Protein AF-0000000084972578 (afdb_homodimer)

InterPro domains:
  IPR019642 Protein of unknown function DUF2507 [PF10702] (11-130)
  IPR024096 NO signalling/Golgi transport ligand-binding domain superfamily [SSF111126] (8-119)

Secondary structure (DSSP, 8-state):
-------EEEHHHHHIIIIIIHHHHHGGGHHHHHHHHHHHHHHHS--S-GGGHHHHHHHTTS-EEEEEEE-SSEEEEEEE--SSS---TTT---HHHHHHHHHHHHHHH-EEEEEEEEEETTTTEEEEEEEEEEEEE-/-------EEEHHHHHIIIIIIHHHHHGGGHHHHHHHHHHHHHHHS--S-GGGHHHHHHHTTS-EEEEEEE-SSEEEEEEE--SSS---TTT---HHHHHHHHHHHHHHH-EEEEEEEEEETTTTEEEEEEEEEEEEE-

Organism: NCBI:txid1224748

Foldseek 3Di:
DPPPPPDDDDVVVVCCVQVPVQCVVCPPNSLVVLLVLLLVVCVVVADPDPVCVQVVCVSVLVAGKDWDDDDPFKTKIKGDADPVRHDPLVRGHCSSVQSNSQNNVCVVVQFRKGKDWDADVVVRMIMIMIGTDPVGGD/DPPPPLDDDDVVVVCCVQVPVQCVVCPPNSLVVLLVLLLVVCVVVADPDPVCVQVVCVSVLVAGKDWDDDDPFKTKIKGDADPVRHDPLVRGHCSSVQSNSQNNVCVVVQFRKGKDWDADVVVRMIMIMIGTDPVGGD

pLDDT: mean 91.5, std 12.07, range [27.25, 98.75]

Nearest PDB structures (foldseek):
  3njc-assembly1_B  TM=9.439E-01  e=1.080E-14  Bacillus subtilis subsp. subtilis str. 168
  2oso-assembly1_A  TM=6.665E-01  e=1.443E-05  Methanocaldococcus jannaschii DSM 2661
  7zzq-assembly1_D  TM=5.965E-01  e=3.996E-04  Novacetimonas hansenii ATCC 23769
  2bjn-assembly1_A  TM=6.436E-01  e=9.167E-04  Homo sapiens
  4k4c-assembly1_D  TM=3.395E-01  e=1.838E-01  Escherichia coli K-12

Structure (mmCIF, N/CA/C/O backbone):
data_AF-0000000084972578-model_v1
#
loop_
_entity.id
_entity.type
_entity.pdbx_description
1 polymer 'DUF2507 domain-containing protein'
#
loop_
_atom_site.group_PDB
_atom_site.id
_atom_site.type_symbol
_atom_site.label_atom_id
_atom_site.label_alt_id
_atom_site.label_comp_id
_atom_site.label_asym_id
_atom_site.label_entity_id
_atom_site.label_seq_id
_atom_site.pdbx_PDB_ins_code
_atom_site.Cartn_x
_atom_site.Cartn_y
_atom_site.Cartn_z
_atom_site.occupancy
_atom_site.B_iso_or_equiv
_atom_site.auth_seq_id
_atom_site.auth_comp_id
_atom_site.auth_asym_id
_atom_site.auth_atom_id
_atom_site.pdbx_PDB_model_num
ATOM 1 N N . MET A 1 1 ? 8.125 20.703 -24.719 1 27.25 1 MET A N 1
ATOM 2 C CA . MET A 1 1 ? 8.047 20.656 -23.266 1 27.25 1 MET A CA 1
ATOM 3 C C . MET A 1 1 ? 7.289 19.406 -22.797 1 27.25 1 MET A C 1
ATOM 5 O O . MET A 1 1 ? 6.066 19.344 -22.922 1 27.25 1 MET A O 1
ATOM 9 N N . GLU A 1 2 ? 7.48 18.188 -23.109 1 37.09 2 GLU A N 1
ATOM 10 C CA . GLU A 1 2 ? 6.879 16.859 -23.078 1 37.09 2 GLU A CA 1
ATOM 11 C C . GLU A 1 2 ? 6.426 16.5 -21.672 1 37.09 2 GLU A C 1
ATOM 13 O O . GLU A 1 2 ? 7.215 16.547 -20.734 1 37.09 2 GLU A O 1
ATOM 18 N N . GLY A 1 3 ? 5.32 16.938 -21.203 1 37.16 3 GLY A N 1
ATOM 19 C CA . GLY A 1 3 ? 4.719 17.031 -19.875 1 37.16 3 GLY A CA 1
ATOM 20 C C . GLY A 1 3 ? 5.016 15.844 -18.984 1 37.16 3 GLY A C 1
ATOM 21 O O . GLY A 1 3 ? 5.039 14.703 -19.453 1 37.16 3 GLY A O 1
ATOM 22 N N . TYR A 1 4 ? 5.863 15.945 -18 1 47.69 4 TYR A N 1
ATOM 23 C CA . TYR A 1 4 ? 6.203 14.914 -17.031 1 47.69 4 TYR A CA 1
ATOM 24 C C . TYR A 1 4 ? 5 14.039 -16.719 1 47.69 4 TYR A C 1
ATOM 26 O O . TYR A 1 4 ? 4.047 14.477 -16.078 1 47.69 4 TYR A O 1
ATOM 34 N N . LYS A 1 5 ? 4.547 13.312 -17.656 1 58.38 5 LYS A N 1
ATOM 35 C CA . LYS A 1 5 ? 3.412 12.414 -17.453 1 58.38 5 LYS A CA 1
ATOM 36 C C . LYS A 1 5 ? 3.607 11.547 -16.219 1 58.38 5 LYS A C 1
ATOM 38 O O . LYS A 1 5 ? 4.582 10.797 -16.141 1 58.38 5 LYS A O 1
ATOM 43 N N . MET A 1 6 ? 3.01 12.016 -15.07 1 71.06 6 MET A N 1
ATOM 44 C CA . MET A 1 6 ? 3.062 11.258 -13.828 1 71.06 6 MET A CA 1
ATOM 45 C C . MET A 1 6 ? 2.629 9.812 -14.055 1 71.06 6 MET A C 1
ATOM 47 O O . MET A 1 6 ? 1.627 9.555 -14.727 1 71.06 6 MET A O 1
ATOM 51 N N . LYS A 1 7 ? 3.549 8.867 -13.852 1 84.12 7 LYS A N 1
ATOM 52 C CA . LYS A 1 7 ? 3.201 7.453 -13.953 1 84.12 7 LYS A CA 1
ATOM 53 C C . LYS A 1 7 ? 2.035 7.105 -13.031 1 84.12 7 LYS A C 1
ATOM 55 O O . LYS A 1 7 ? 1.936 7.637 -11.922 1 84.12 7 LYS A O 1
ATOM 60 N N . THR A 1 8 ? 1.129 6.375 -13.547 1 87.69 8 THR A N 1
ATOM 61 C CA . THR A 1 8 ? -0.055 6.012 -12.781 1 87.69 8 THR A CA 1
ATOM 62 C C . THR A 1 8 ? -0.222 4.496 -12.727 1 87.69 8 THR A C 1
ATOM 64 O O . THR A 1 8 ? 0.374 3.773 -13.531 1 87.69 8 THR A O 1
ATOM 67 N N . ILE A 1 9 ? -0.921 4.07 -11.727 1 87.19 9 ILE A N 1
ATOM 68 C CA . ILE A 1 9 ? -1.296 2.666 -11.57 1 87.19 9 ILE A CA 1
ATOM 69 C C . ILE A 1 9 ? -2.795 2.559 -11.305 1 87.19 9 ILE A C 1
ATOM 71 O O . ILE A 1 9 ? -3.424 3.52 -10.852 1 87.19 9 ILE A O 1
ATOM 75 N N . PRO A 1 10 ? -3.275 1.37 -11.617 1 87.75 10 PRO A N 1
ATOM 76 C CA . PRO A 1 10 ? -4.691 1.188 -11.281 1 87.75 10 PRO A CA 1
ATOM 77 C C . PRO A 1 10 ? -4.977 1.374 -9.797 1 87.75 10 PRO A C 1
ATOM 79 O O . PRO A 1 10 ? -4.195 0.931 -8.953 1 87.75 10 PRO A O 1
ATOM 82 N N . THR A 1 11 ? -6.121 2.016 -9.484 1 90.69 11 THR A N 1
ATOM 83 C CA . THR A 1 11 ? -6.5 2.314 -8.109 1 90.69 11 THR A CA 1
ATOM 84 C C . THR A 1 11 ? -6.688 1.029 -7.309 1 90.69 11 THR A C 1
ATOM 86 O O . THR A 1 11 ? -6.414 0.995 -6.109 1 90.69 11 THR A O 1
ATOM 89 N N . PHE A 1 12 ? -7.012 -0.023 -8.008 1 93 12 PHE A N 1
ATOM 90 C CA . PHE A 1 12 ? -7.266 -1.312 -7.375 1 93 12 PHE A CA 1
ATOM 91 C C . PHE A 1 12 ? -6.027 -1.803 -6.629 1 93 12 PHE A C 1
ATOM 93 O O . PHE A 1 12 ? -6.129 -2.303 -5.508 1 93 12 PHE A O 1
ATOM 100 N N . GLY A 1 13 ? -4.938 -1.655 -7.238 1 93 13 GLY A N 1
ATOM 101 C CA . GLY A 1 13 ? -3.699 -2.076 -6.602 1 93 13 GLY A CA 1
ATOM 102 C C . GLY A 1 13 ? -3.414 -1.341 -5.309 1 93 13 GLY A C 1
ATOM 103 O O . GLY A 1 13 ? -2.984 -1.949 -4.324 1 93 13 GLY A O 1
ATOM 104 N N . TYR A 1 14 ? -3.668 -0.123 -5.332 1 93.19 14 TYR A N 1
ATOM 105 C CA . TYR A 1 14 ? -3.494 0.691 -4.137 1 93.19 14 TYR A CA 1
ATOM 106 C C . TYR A 1 14 ? -4.473 0.271 -3.045 1 93.19 14 TYR A C 1
ATOM 108 O O . TYR A 1 14 ? -4.094 0.142 -1.878 1 93.19 14 TYR A O 1
ATOM 116 N N . GLU A 1 15 ? -5.66 0.006 -3.41 1 93.31 15 GLU A N 1
ATOM 117 C CA . GLU A 1 15 ? -6.707 -0.352 -2.457 1 93.31 15 GLU A CA 1
ATOM 118 C C . GLU A 1 15 ? -6.434 -1.712 -1.82 1 93.31 15 GLU A C 1
ATOM 120 O O . GLU A 1 15 ? -6.742 -1.927 -0.646 1 93.31 15 GLU A O 1
ATOM 125 N N . ILE A 1 16 ? -5.926 -2.613 -2.559 1 94.62 16 ILE A N 1
ATOM 126 C CA . ILE A 1 16 ? -5.602 -3.939 -2.043 1 94.62 16 ILE A CA 1
ATOM 127 C C . ILE A 1 16 ? -4.605 -3.812 -0.89 1 94.62 16 ILE A C 1
ATOM 129 O O . ILE A 1 16 ? -4.777 -4.441 0.157 1 94.62 16 ILE A O 1
ATOM 133 N N . ILE A 1 17 ? -3.643 -2.932 -1.076 1 94.69 17 ILE A N 1
ATOM 134 C CA . ILE A 1 17 ? -2.58 -2.801 -0.087 1 94.69 17 ILE A CA 1
ATOM 135 C C . ILE A 1 17 ? -3.062 -1.939 1.078 1 94.69 17 ILE A C 1
ATOM 137 O O . ILE A 1 17 ? -2.93 -2.328 2.242 1 94.69 17 ILE A O 1
ATOM 141 N N . ARG A 1 18 ? -3.701 -0.851 0.773 1 94.56 18 ARG A N 1
ATOM 142 C CA . ARG A 1 18 ? -4.031 0.151 1.781 1 94.56 18 ARG A CA 1
ATOM 143 C C . ARG A 1 18 ? -5.258 -0.265 2.584 1 94.56 18 ARG A C 1
ATOM 145 O O . ARG A 1 18 ? -5.309 -0.064 3.799 1 94.56 18 ARG A O 1
ATOM 152 N N . ASP A 1 19 ? -6.195 -0.865 1.896 1 93.94 19 ASP A N 1
ATOM 153 C CA . ASP A 1 19 ? -7.496 -1.023 2.537 1 93.94 19 ASP A CA 1
ATOM 154 C C . ASP A 1 19 ? -7.738 -2.479 2.934 1 93.94 19 ASP A C 1
ATOM 156 O O . ASP A 1 19 ? -8.648 -2.77 3.713 1 93.94 19 ASP A O 1
ATOM 160 N N . HIS A 1 20 ? -6.926 -3.371 2.439 1 94.19 20 HIS A N 1
ATOM 161 C CA . HIS A 1 20 ? -7.133 -4.773 2.781 1 94.19 20 HIS A CA 1
ATOM 162 C C . HIS A 1 20 ? -5.91 -5.352 3.488 1 94.19 20 HIS A C 1
ATOM 164 O O . HIS A 1 20 ? -6.016 -5.844 4.613 1 94.19 20 HIS A O 1
ATOM 170 N N . LEU A 1 21 ? -4.773 -5.176 2.918 1 95.81 21 LEU A N 1
ATOM 171 C CA . LEU A 1 21 ? -3.559 -5.793 3.436 1 95.81 21 LEU A CA 1
ATOM 172 C C . LEU A 1 21 ? -3.146 -5.16 4.758 1 95.81 21 LEU A C 1
ATOM 174 O O . LEU A 1 21 ? -2.92 -5.863 5.746 1 95.81 21 LEU A O 1
ATOM 178 N N . LEU A 1 22 ? -3.078 -3.883 4.793 1 94.94 22 LEU A N 1
ATOM 179 C CA . LEU A 1 22 ? -2.533 -3.158 5.934 1 94.94 22 LEU A CA 1
ATOM 180 C C . LEU A 1 22 ? -3.367 -3.41 7.188 1 94.94 22 LEU A C 1
ATOM 182 O O . LEU A 1 22 ? -2.832 -3.791 8.227 1 94.94 22 LEU A O 1
ATOM 186 N N . PRO A 1 23 ? -4.676 -3.242 7.062 1 94.38 23 PRO A N 1
ATOM 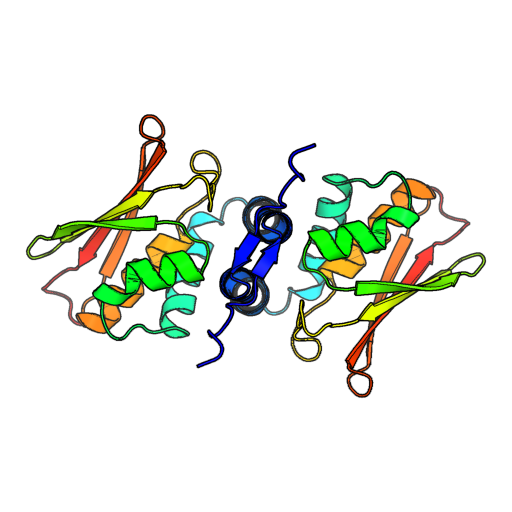187 C CA . PRO A 1 23 ? -5.469 -3.52 8.266 1 94.38 23 PRO A CA 1
ATOM 188 C C . PRO A 1 23 ? -5.355 -4.969 8.727 1 94.38 23 PRO A C 1
ATOM 190 O O . PRO A 1 23 ? -5.352 -5.242 9.93 1 94.38 23 PRO A O 1
ATOM 193 N N . SER A 1 24 ? -5.246 -5.84 7.785 1 93.31 24 SER A N 1
ATOM 194 C CA . SER A 1 24 ? -5.184 -7.258 8.117 1 93.31 24 SER A CA 1
ATOM 195 C C . SER A 1 24 ? -3.895 -7.598 8.852 1 93.31 24 SER A C 1
ATOM 197 O O . SER A 1 24 ? -3.895 -8.422 9.766 1 93.31 24 SER A O 1
ATOM 199 N N . ILE A 1 25 ? -2.848 -6.984 8.492 1 94.75 25 ILE A N 1
ATOM 200 C CA . ILE A 1 25 ? -1.545 -7.32 9.055 1 94.75 25 ILE A CA 1
ATOM 201 C C . ILE A 1 25 ? -1.367 -6.613 10.398 1 94.75 25 ILE A C 1
ATOM 203 O O . ILE A 1 25 ? -0.732 -7.148 11.312 1 94.75 25 ILE A O 1
ATOM 207 N N . LEU A 1 26 ? -1.951 -5.445 10.5 1 94.81 26 LEU A N 1
ATOM 208 C CA . LEU A 1 26 ? -1.676 -4.641 11.68 1 94.81 26 LEU A CA 1
ATOM 209 C C . LEU A 1 26 ? -2.717 -4.895 12.766 1 94.81 26 LEU A C 1
ATOM 211 O O . LEU A 1 26 ? -2.42 -4.773 13.953 1 94.81 26 LEU A O 1
ATOM 215 N N . GLY A 1 27 ? -3.953 -5.18 12.406 1 92.62 27 GLY A N 1
ATOM 216 C CA . GLY A 1 27 ? -5.004 -5.535 13.344 1 92.62 27 GLY A CA 1
ATOM 217 C C . GLY A 1 27 ? -5.262 -4.461 14.383 1 92.62 27 GLY A C 1
ATOM 218 O O . GLY A 1 27 ? -5.477 -3.295 14.039 1 92.62 27 GLY A O 1
ATOM 219 N N . LYS A 1 28 ? -5.152 -4.801 15.711 1 94.19 28 LYS A N 1
ATOM 220 C CA . LYS A 1 28 ? -5.531 -3.934 16.828 1 94.19 28 LYS A CA 1
ATOM 221 C C . LYS A 1 28 ? -4.539 -2.787 17 1 94.19 28 LYS A C 1
ATOM 223 O O . LYS A 1 28 ? -4.852 -1.779 17.625 1 94.19 28 LYS A O 1
ATOM 228 N N . HIS A 1 29 ? -3.338 -2.918 16.422 1 94.88 29 HIS A N 1
ATOM 229 C CA . HIS A 1 29 ? -2.297 -1.909 16.578 1 94.88 29 HIS A CA 1
ATOM 230 C C . HIS A 1 29 ? -2.227 -0.988 15.375 1 94.88 29 HIS A C 1
ATOM 232 O O . HIS A 1 29 ? -1.295 -0.189 15.25 1 94.88 29 HIS A O 1
ATOM 238 N N . GLU A 1 30 ? -3.168 -1.103 14.516 1 95.56 30 GLU A N 1
ATOM 239 C CA . GLU A 1 30 ? -3.148 -0.386 13.242 1 95.56 30 GLU A CA 1
ATOM 240 C C . GLU A 1 30 ? -2.967 1.114 13.453 1 95.56 30 GLU A C 1
ATOM 242 O O . GLU A 1 30 ? -2.098 1.734 12.844 1 95.56 30 GLU A O 1
ATOM 247 N N . GLU A 1 31 ? -3.715 1.729 14.391 1 96.19 31 GLU A N 1
ATOM 248 C CA . GLU A 1 31 ? -3.717 3.176 14.586 1 96.19 31 GLU A CA 1
ATOM 249 C C . GLU A 1 31 ? -2.346 3.672 15.039 1 96.19 31 GLU A C 1
ATOM 251 O O . GLU A 1 31 ? -1.78 4.586 14.43 1 96.19 31 GLU A O 1
ATOM 256 N N . ASP A 1 32 ? -1.787 3.059 16.016 1 97.19 32 ASP A N 1
ATOM 257 C CA . ASP A 1 32 ? -0.502 3.49 16.547 1 97.19 32 ASP A CA 1
ATOM 258 C C . ASP A 1 32 ? 0.615 3.305 15.523 1 97.19 32 ASP A C 1
ATOM 260 O O . ASP A 1 32 ? 1.444 4.195 15.336 1 97.19 32 ASP A O 1
ATOM 264 N N . VAL A 1 33 ? 0.599 2.195 14.914 1 97.12 33 VAL A N 1
ATOM 265 C CA . VAL A 1 33 ? 1.661 1.863 13.969 1 97.12 33 VAL A CA 1
ATOM 266 C C . VAL A 1 33 ? 1.59 2.795 12.758 1 97.12 33 VAL A C 1
ATOM 268 O O . VAL A 1 33 ? 2.617 3.283 12.281 1 97.12 33 VAL A O 1
ATOM 271 N N . LEU A 1 34 ? 0.424 3.039 12.328 1 97.62 34 LEU A N 1
ATOM 272 C CA . LEU A 1 34 ? 0.287 3.906 11.156 1 97.62 34 LEU A CA 1
ATOM 273 C C . LEU A 1 34 ? 0.677 5.34 11.5 1 97.62 34 LEU A C 1
ATOM 275 O O . LEU A 1 34 ? 1.264 6.039 10.672 1 97.62 34 LEU A O 1
ATOM 279 N N . TYR A 1 35 ? 0.368 5.805 12.719 1 98.25 35 TYR A N 1
ATOM 280 C CA . TYR A 1 35 ? 0.797 7.137 13.133 1 98.25 35 TYR A CA 1
ATOM 281 C C . TYR A 1 35 ? 2.316 7.242 13.133 1 98.25 35 TYR A C 1
ATOM 283 O O . TYR A 1 35 ? 2.879 8.188 12.578 1 98.25 35 TYR A O 1
ATOM 291 N N . TRP A 1 36 ? 2.955 6.32 13.688 1 97.75 36 TRP A N 1
ATOM 292 C CA . TRP A 1 36 ? 4.414 6.309 13.742 1 97.75 36 TRP A CA 1
ATOM 293 C C . TRP A 1 36 ? 5.012 6.195 12.344 1 97.75 36 TRP A C 1
ATOM 295 O O . TRP A 1 36 ? 6.012 6.848 12.031 1 97.75 36 TRP A O 1
ATOM 305 N N . ALA A 1 37 ? 4.414 5.309 11.586 1 97.44 37 ALA A N 1
ATOM 306 C CA . ALA A 1 37 ? 4.867 5.145 10.203 1 97.44 37 ALA A CA 1
ATOM 307 C C . ALA A 1 37 ? 4.715 6.441 9.422 1 97.44 37 ALA A C 1
ATOM 309 O O . ALA A 1 37 ? 5.562 6.777 8.594 1 97.44 37 ALA A O 1
ATOM 310 N N . GLY A 1 38 ? 3.592 7.117 9.656 1 98.25 38 GLY A N 1
ATOM 311 C CA . GLY A 1 38 ? 3.404 8.414 9.023 1 98.25 38 GLY A CA 1
ATOM 312 C C . GLY A 1 38 ? 4.516 9.398 9.344 1 98.25 38 GLY A C 1
ATOM 313 O O . GLY A 1 38 ? 5 10.102 8.453 1 98.25 38 GLY A O 1
ATOM 314 N N . LYS A 1 39 ? 4.914 9.383 10.617 1 98 39 LYS A N 1
ATOM 315 C CA . LYS A 1 39 ? 6.035 10.234 11 1 98 39 LYS A CA 1
ATOM 316 C C . LYS A 1 39 ? 7.309 9.836 10.258 1 98 39 LYS A C 1
ATOM 318 O O . LYS A 1 39 ? 8.07 10.703 9.812 1 98 39 LYS A O 1
ATOM 323 N N . GLU A 1 40 ? 7.512 8.625 10.18 1 97.75 40 GLU A N 1
ATOM 324 C CA . GLU A 1 40 ? 8.695 8.133 9.484 1 97.75 40 GLU A CA 1
ATOM 325 C C . GLU A 1 40 ? 8.68 8.547 8.016 1 97.75 40 GLU A C 1
ATOM 327 O O . GLU A 1 40 ? 9.695 8.969 7.469 1 97.75 40 GLU A O 1
ATOM 332 N N . ILE A 1 41 ? 7.543 8.344 7.34 1 97.88 41 ILE A N 1
ATOM 333 C CA . ILE A 1 41 ? 7.402 8.734 5.941 1 97.88 41 ILE A CA 1
ATOM 334 C C . ILE A 1 41 ? 7.699 10.219 5.789 1 97.88 41 ILE A C 1
ATOM 336 O O . ILE A 1 41 ? 8.352 10.633 4.824 1 97.88 41 ILE A O 1
ATOM 340 N N . ALA A 1 42 ? 7.199 10.977 6.734 1 98.31 42 ALA A N 1
ATOM 341 C CA . ALA A 1 42 ? 7.441 12.422 6.707 1 98.31 42 ALA A CA 1
ATOM 342 C C . ALA A 1 42 ? 8.938 12.727 6.777 1 98.31 42 ALA A C 1
ATOM 344 O O . ALA A 1 42 ? 9.414 13.672 6.141 1 98.31 42 ALA A O 1
ATOM 345 N N . ARG A 1 43 ? 9.648 11.984 7.582 1 97.38 43 ARG A N 1
ATOM 346 C CA . ARG A 1 43 ? 11.086 12.18 7.707 1 97.38 43 ARG A CA 1
ATOM 347 C C . ARG A 1 43 ? 11.805 11.797 6.418 1 97.38 43 ARG A C 1
ATOM 349 O O . ARG A 1 43 ? 12.82 12.398 6.062 1 97.38 43 ARG A O 1
ATOM 356 N N . LYS A 1 44 ? 11.289 10.828 5.734 1 96.5 44 LYS A N 1
ATOM 357 C CA . LYS A 1 44 ? 11.891 10.375 4.484 1 96.5 44 LYS A CA 1
ATOM 358 C C . LYS A 1 44 ? 11.539 11.312 3.332 1 96.5 44 LYS A C 1
ATOM 360 O O . LYS A 1 44 ? 12.297 11.414 2.363 1 96.5 44 LYS A O 1
ATOM 365 N N . PHE A 1 45 ? 10.398 11.891 3.445 1 96.81 45 PHE A N 1
ATOM 366 C CA . PHE A 1 45 ? 9.922 12.82 2.43 1 96.81 45 PHE A CA 1
ATOM 367 C C . PHE A 1 45 ? 9.602 14.18 3.047 1 96.81 45 PHE A C 1
ATOM 369 O O . PHE A 1 45 ? 8.445 14.609 3.029 1 96.81 45 PHE A O 1
ATOM 376 N N . PRO A 1 46 ? 10.633 14.836 3.48 1 97.31 46 PRO A N 1
ATOM 377 C CA . PRO A 1 46 ? 10.391 16.125 4.129 1 97.31 46 PRO A CA 1
ATOM 378 C C . PRO A 1 46 ? 9.922 17.203 3.146 1 97.31 46 PRO A C 1
ATOM 380 O O . PRO A 1 46 ? 10.391 17.234 2.006 1 97.31 46 PRO A O 1
ATOM 383 N N . LEU A 1 47 ? 9.023 17.938 3.525 1 97.56 47 LEU A N 1
ATOM 384 C CA . LEU A 1 47 ? 8.539 19.062 2.738 1 97.56 47 LEU A CA 1
ATOM 385 C C . LEU A 1 47 ? 9.234 20.359 3.154 1 97.56 47 LEU A C 1
ATOM 387 O O . LEU A 1 47 ? 9.664 20.5 4.305 1 97.56 47 LEU A O 1
ATOM 391 N N . PHE A 1 48 ? 9.312 21.266 2.266 1 95.06 48 PHE A N 1
ATOM 392 C CA . PHE A 1 48 ? 9.945 22.547 2.564 1 95.06 48 PHE A CA 1
ATOM 393 C C . PHE A 1 48 ? 9.008 23.453 3.354 1 95.06 48 PHE A C 1
ATOM 395 O O . PHE A 1 48 ? 9.445 24.25 4.168 1 95.06 48 PHE A O 1
ATOM 402 N N . SER A 1 49 ? 7.73 23.312 3.033 1 95.56 49 SER A N 1
ATOM 403 C CA . SER A 1 49 ? 6.73 24.094 3.75 1 95.56 49 SER A CA 1
ATOM 404 C C . SER A 1 49 ? 5.391 23.359 3.797 1 95.56 49 SER A C 1
ATOM 406 O O . SER A 1 49 ? 5.141 22.453 2.998 1 95.56 49 SER A O 1
ATOM 408 N N . MET A 1 50 ? 4.578 23.844 4.68 1 94.75 50 MET A N 1
ATOM 409 C CA . MET A 1 50 ? 3.256 23.25 4.836 1 94.75 50 MET A CA 1
ATOM 410 C C . MET A 1 50 ? 2.398 23.484 3.6 1 94.75 50 MET A C 1
ATOM 412 O O . MET A 1 50 ? 1.445 22.75 3.344 1 94.75 50 MET A O 1
ATOM 416 N N . ASP A 1 51 ? 2.74 24.469 2.783 1 96.19 51 ASP A N 1
ATOM 417 C CA . ASP A 1 51 ? 1.999 24.797 1.571 1 96.19 51 ASP A CA 1
ATOM 418 C C . ASP A 1 51 ? 2.098 23.688 0.54 1 96.19 51 ASP A C 1
ATOM 420 O O . ASP A 1 51 ? 1.315 23.641 -0.411 1 96.19 51 ASP A O 1
ATOM 424 N N . GLU A 1 52 ? 3.023 22.781 0.738 1 97.56 52 GLU A N 1
ATOM 425 C CA . GLU A 1 52 ? 3.242 21.688 -0.201 1 97.56 52 GLU A CA 1
ATOM 426 C C . GLU A 1 52 ? 2.381 20.469 0.15 1 97.56 52 GLU A C 1
ATOM 428 O O . GLU A 1 52 ? 2.268 19.531 -0.64 1 97.56 52 GLU A O 1
ATOM 433 N N . LEU A 1 53 ? 1.722 20.578 1.252 1 98.06 53 LEU A N 1
ATOM 434 C CA . LEU A 1 53 ? 0.984 19.438 1.772 1 98.06 53 LEU A CA 1
ATOM 435 C C . LEU A 1 53 ? -0.109 19 0.8 1 98.06 53 LEU A C 1
ATOM 437 O O . LEU A 1 53 ? -0.202 17.828 0.446 1 98.06 53 LEU A O 1
ATOM 441 N N . PRO A 1 54 ? -0.893 19.953 0.323 1 97.38 54 PRO A N 1
ATOM 442 C CA . PRO A 1 54 ? -1.981 19.531 -0.561 1 97.38 54 PRO A CA 1
ATOM 443 C C . PRO A 1 54 ? -1.481 18.781 -1.801 1 97.38 54 PRO A C 1
ATOM 445 O O . PRO A 1 54 ? -2.053 17.766 -2.189 1 97.38 54 PRO A O 1
ATOM 448 N N . SER A 1 55 ? -0.47 19.312 -2.41 1 96.44 55 SER A N 1
ATOM 449 C CA . SER A 1 55 ? 0.077 18.672 -3.598 1 96.44 55 SER A CA 1
ATOM 450 C C . SER A 1 55 ? 0.646 17.297 -3.266 1 96.44 55 SER A C 1
ATOM 452 O O . SER A 1 55 ? 0.481 16.344 -4.035 1 96.44 55 SER A O 1
ATOM 454 N N . PHE A 1 56 ? 1.362 17.188 -2.17 1 97.19 56 PHE A N 1
ATOM 455 C CA . PHE A 1 56 ? 1.907 15.898 -1.745 1 97.19 56 PHE A CA 1
ATOM 456 C C . PHE A 1 56 ? 0.792 14.883 -1.526 1 97.19 56 PHE A C 1
ATOM 458 O O . PHE A 1 56 ? 0.898 13.734 -1.958 1 97.19 56 PHE A O 1
ATOM 465 N N . PHE A 1 57 ? -0.222 15.289 -0.845 1 97.31 57 PHE A N 1
ATOM 466 C CA . PHE A 1 57 ? -1.344 14.398 -0.552 1 97.31 57 PHE A CA 1
ATOM 467 C C . PHE A 1 57 ? -1.977 13.883 -1.839 1 97.31 57 PHE A C 1
ATOM 469 O O . PHE A 1 57 ? -2.338 12.711 -1.932 1 97.31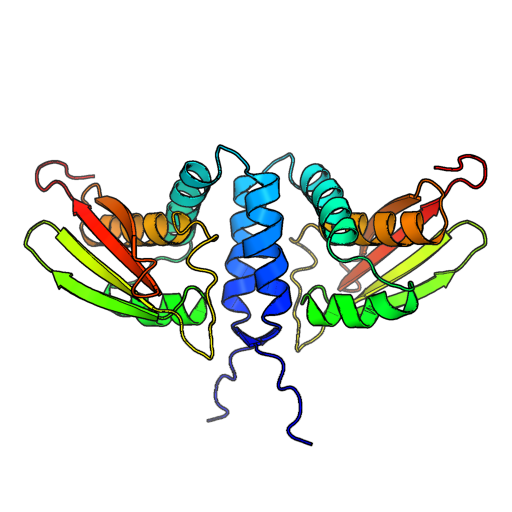 57 PHE A O 1
ATOM 476 N N . MET A 1 58 ? -2.104 14.742 -2.785 1 94 58 MET A N 1
ATOM 477 C CA . MET A 1 58 ? -2.645 14.336 -4.082 1 94 58 MET A CA 1
ATOM 478 C C . MET A 1 58 ? -1.721 13.344 -4.77 1 94 58 MET A C 1
ATOM 480 O O . MET A 1 58 ? -2.176 12.32 -5.281 1 94 58 MET A O 1
ATOM 484 N N . GLU A 1 59 ? -0.489 13.609 -4.715 1 93.12 59 GLU A N 1
ATOM 485 C CA . GLU A 1 59 ? 0.499 12.75 -5.367 1 93.12 59 GLU A CA 1
ATOM 486 C C . GLU A 1 59 ? 0.588 11.391 -4.684 1 93.12 59 GLU A C 1
ATOM 488 O O . GLU A 1 59 ? 0.828 10.375 -5.34 1 93.12 59 GLU A O 1
ATOM 493 N N . ALA A 1 60 ? 0.387 11.406 -3.404 1 94.25 60 ALA A N 1
ATOM 494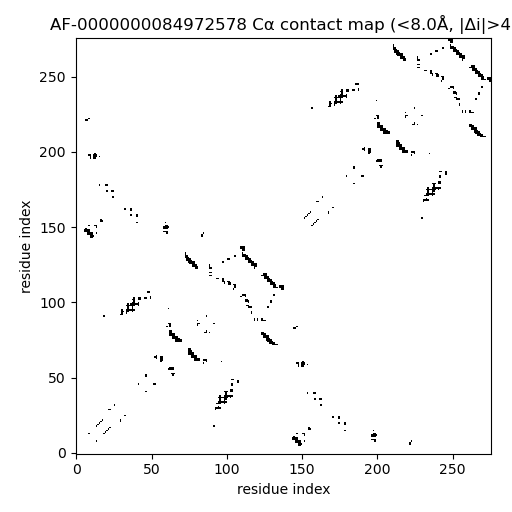 C CA . ALA A 1 60 ? 0.468 10.172 -2.625 1 94.25 60 ALA A CA 1
ATOM 495 C C . ALA A 1 60 ? -0.837 9.383 -2.707 1 94.25 60 ALA A C 1
ATOM 497 O O . ALA A 1 60 ? -0.914 8.25 -2.236 1 94.25 60 ALA A O 1
ATOM 498 N N . GLY A 1 61 ? -1.861 10 -3.365 1 91.75 61 GLY A N 1
ATOM 499 C CA . GLY A 1 61 ? -3.158 9.352 -3.432 1 91.75 61 GLY A CA 1
ATOM 500 C C . GLY A 1 61 ?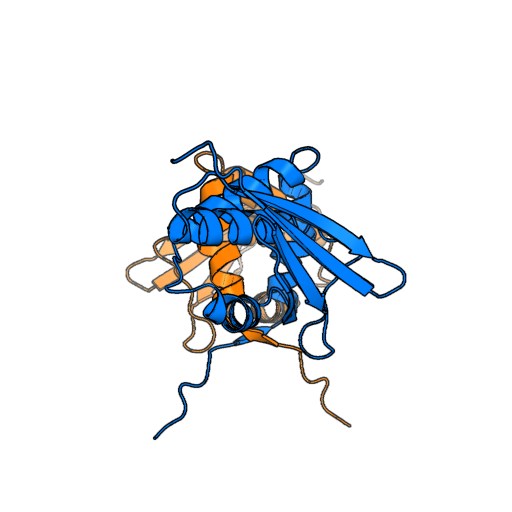 -3.906 9.375 -2.111 1 91.75 61 GLY A C 1
ATOM 501 O O . GLY A 1 61 ? -4.73 8.5 -1.843 1 91.75 61 GLY A O 1
ATOM 502 N N . TRP A 1 62 ? -3.594 10.344 -1.195 1 95.5 62 TRP A N 1
ATOM 503 C CA . TRP A 1 62 ? -4.156 10.391 0.15 1 95.5 62 TRP A CA 1
ATOM 504 C C . TRP A 1 62 ? -5.43 11.227 0.176 1 95.5 62 TRP A C 1
ATOM 506 O O . TRP A 1 62 ? -6.152 11.242 1.177 1 95.5 62 TRP A O 1
ATOM 516 N N . GLY A 1 63 ? -5.703 11.883 -0.96 1 94.62 63 GLY A N 1
ATOM 517 C CA . GLY A 1 63 ? -6.898 12.711 -1.025 1 94.62 63 GLY A CA 1
ATOM 518 C C . GLY A 1 63 ? -6.59 14.188 -1.172 1 94.62 63 GLY A C 1
ATOM 519 O O . GLY A 1 63 ? -5.441 14.57 -1.411 1 94.62 63 GLY A O 1
ATOM 520 N N . GLN A 1 64 ? -7.637 14.961 -1.168 1 96.06 64 GLN A N 1
ATOM 521 C CA . GLN A 1 64 ? -7.508 16.406 -1.267 1 96.06 64 GLN A CA 1
ATOM 522 C C . GLN A 1 64 ? -7.484 17.062 0.116 1 96.06 64 GLN A C 1
ATOM 524 O O . GLN A 1 64 ? -8.477 17.031 0.841 1 96.06 64 GLN A O 1
ATOM 529 N N . LEU A 1 65 ? -6.391 17.656 0.445 1 97.75 65 LEU A N 1
ATOM 530 C CA . LEU A 1 65 ? -6.211 18.297 1.745 1 97.75 65 LEU A CA 1
ATOM 531 C C . LEU A 1 65 ? -6.422 19.797 1.644 1 97.75 65 LEU A C 1
ATOM 533 O O . LEU A 1 65 ? -5.859 20.453 0.758 1 97.75 65 LEU A O 1
ATOM 537 N N . VAL A 1 66 ? -7.227 20.344 2.516 1 97.81 66 VAL A N 1
ATOM 538 C CA . VAL A 1 66 ? -7.52 21.766 2.516 1 97.81 66 VAL A CA 1
ATOM 539 C C . VAL A 1 66 ? -7.297 22.344 3.912 1 97.81 66 VAL A C 1
ATOM 541 O O . VAL A 1 66 ? -7.746 21.766 4.906 1 97.81 66 VAL A O 1
ATOM 544 N N . LEU A 1 67 ? -6.613 23.484 3.979 1 97.88 67 LEU A N 1
ATOM 545 C CA . LEU A 1 67 ? -6.461 24.172 5.25 1 97.88 67 LEU A CA 1
ATOM 546 C C . LEU A 1 67 ? -7.75 24.891 5.637 1 97.88 67 LEU A C 1
ATOM 548 O O . LEU A 1 67 ? -8.273 25.703 4.863 1 97.88 67 LEU A O 1
ATOM 552 N N . GLU A 1 68 ? -8.25 24.547 6.715 1 97.12 68 GLU A N 1
ATOM 553 C CA . GLU A 1 68 ? -9.508 25.141 7.164 1 97.12 68 GLU A CA 1
ATOM 554 C C . GLU A 1 68 ? -9.266 26.328 8.086 1 97.12 68 GLU A C 1
ATOM 556 O O . GLU A 1 68 ? -9.977 27.328 8.023 1 97.12 68 GLU A O 1
ATOM 561 N N . LYS A 1 69 ? -8.359 26.094 9.102 1 96.38 69 LYS A N 1
ATOM 562 C CA . LYS A 1 69 ? -8.148 27.094 10.141 1 96.38 69 LYS A CA 1
ATOM 563 C C . LYS A 1 69 ? -6.723 27.031 10.695 1 96.38 69 LYS A C 1
ATOM 565 O O . LYS A 1 69 ? -6.16 25.938 10.844 1 96.38 69 LYS A O 1
ATOM 570 N N . GLU A 1 70 ? -6.152 28.203 10.906 1 94.69 70 GLU A N 1
ATOM 571 C CA . GLU A 1 70 ? -4.859 28.312 11.586 1 94.69 70 GLU A CA 1
ATOM 572 C C . GLU A 1 70 ? -4.941 29.25 12.781 1 94.69 70 GLU A C 1
ATOM 574 O O . GLU A 1 70 ? -5.418 30.375 12.664 1 94.69 70 GLU A O 1
ATOM 579 N N . THR A 1 71 ? -4.594 28.734 13.93 1 93.12 71 THR A N 1
ATOM 580 C CA . THR A 1 71 ? -4.5 29.547 15.141 1 93.12 71 THR A CA 1
ATOM 581 C C . THR A 1 71 ? -3.051 29.672 15.602 1 93.12 71 THR A C 1
ATOM 583 O O . THR A 1 71 ? -2.127 29.312 14.859 1 93.12 71 THR A O 1
ATOM 586 N N . LYS A 1 72 ? -2.785 30.234 16.797 1 89.12 72 LYS A N 1
ATOM 587 C CA . LYS A 1 72 ? -1.44 30.438 17.328 1 89.12 72 LYS A CA 1
ATOM 588 C C . LYS A 1 72 ? -0.779 29.094 17.656 1 89.12 72 LYS A C 1
ATOM 590 O O . LYS A 1 72 ? 0.442 28.969 17.547 1 89.12 72 LYS A O 1
ATOM 595 N N . ASP A 1 73 ? -1.654 28.109 18.031 1 92.75 73 ASP A N 1
ATOM 596 C CA . ASP A 1 73 ? -1.049 26.859 18.516 1 92.75 73 ASP A CA 1
ATOM 597 C C . ASP A 1 73 ? -1.666 25.656 17.812 1 92.75 73 ASP A C 1
ATOM 599 O O . ASP A 1 73 ? -1.411 24.516 18.203 1 92.75 73 ASP A O 1
ATOM 603 N N . GLU A 1 74 ? -2.557 25.922 16.766 1 95.62 74 GLU A N 1
ATOM 604 C CA . GLU A 1 74 ? -3.23 24.812 16.109 1 95.62 74 GLU A CA 1
ATOM 605 C C . GLU A 1 74 ? -3.381 25.062 14.609 1 95.62 74 GLU A C 1
ATOM 607 O O . GLU A 1 74 ? -3.514 26.203 14.18 1 95.62 74 GLU A O 1
ATOM 612 N N . LEU A 1 75 ? -3.348 24.016 13.875 1 96.75 75 LEU A N 1
ATOM 613 C CA . LEU A 1 75 ? -3.742 23.984 12.469 1 96.75 75 LEU A CA 1
ATOM 614 C C . LEU A 1 75 ? -4.855 22.969 12.242 1 96.75 75 LEU A C 1
ATOM 616 O O . LEU A 1 75 ? -4.824 21.859 12.789 1 96.75 75 LEU A O 1
ATOM 620 N N . HIS A 1 76 ? -5.801 23.406 11.484 1 98.31 76 HIS A N 1
ATOM 621 C CA . HIS A 1 76 ? -6.922 22.531 11.148 1 98.31 76 HIS A CA 1
ATOM 622 C C . HIS A 1 76 ? -6.996 22.281 9.648 1 98.31 76 HIS A C 1
ATOM 624 O O . HIS A 1 76 ? -7.051 23.219 8.859 1 98.31 76 HIS A O 1
ATOM 630 N N . TYR A 1 77 ? -6.941 21.031 9.297 1 98.44 77 TYR A N 1
ATOM 631 C CA . TYR A 1 77 ? -7.102 20.625 7.906 1 98.44 77 TYR A CA 1
ATOM 632 C C . TYR A 1 77 ? -8.336 19.75 7.73 1 98.44 77 TYR A C 1
ATOM 634 O O . TYR A 1 77 ? -8.789 19.109 8.68 1 98.44 77 TYR A O 1
ATOM 642 N N . ILE A 1 78 ? -8.828 19.766 6.484 1 98.12 78 ILE A N 1
ATOM 643 C CA . ILE A 1 78 ? -9.898 18.844 6.09 1 98.12 78 ILE A CA 1
ATOM 644 C C . ILE A 1 78 ? -9.445 18.016 4.887 1 98.12 78 ILE A C 1
ATOM 646 O O . ILE A 1 78 ? -8.844 18.562 3.951 1 98.12 78 ILE A O 1
ATOM 650 N N . LEU A 1 79 ? -9.664 16.766 4.98 1 97.88 79 LEU A N 1
ATOM 651 C CA . LEU A 1 79 ? -9.383 15.852 3.875 1 97.88 79 LEU A CA 1
ATOM 652 C C . LEU A 1 79 ? -10.672 15.453 3.162 1 97.88 79 LEU A C 1
ATOM 654 O O . LEU A 1 79 ? -11.609 14.953 3.793 1 97.88 79 LEU A O 1
ATOM 658 N N . LEU A 1 80 ? -10.625 15.688 1.897 1 95.75 80 LEU A N 1
ATOM 659 C CA . LEU A 1 80 ? -11.797 15.398 1.081 1 95.75 80 LEU A CA 1
ATOM 660 C C . LEU A 1 80 ? -11.523 14.242 0.119 1 95.75 80 LEU A C 1
ATOM 662 O O . LEU A 1 80 ? -10.383 14.047 -0.311 1 95.75 80 LEU A O 1
ATOM 666 N N . THR A 1 81 ? -12.586 13.43 -0.112 1 89.94 81 THR A N 1
ATOM 667 C CA . THR A 1 81 ? -12.555 12.445 -1.189 1 89.94 81 THR A CA 1
ATOM 668 C C . THR A 1 81 ? -13.086 13.047 -2.486 1 89.94 81 THR A C 1
ATOM 670 O O . THR A 1 81 ? -13.859 14.008 -2.461 1 89.94 81 THR A O 1
ATOM 673 N N . THR A 1 82 ? -12.492 12.648 -3.541 1 85.81 82 THR A N 1
ATOM 674 C CA . THR A 1 82 ? -12.984 13.102 -4.836 1 85.81 82 THR A CA 1
ATOM 675 C C . THR A 1 82 ? -13.406 11.922 -5.703 1 85.81 82 THR A C 1
ATOM 677 O O . THR A 1 82 ? -13.141 10.766 -5.363 1 85.81 82 THR A O 1
ATOM 680 N N . GLU A 1 83 ? -14.117 12.242 -6.762 1 82.94 83 GLU A N 1
ATOM 681 C CA . GLU A 1 83 ? -14.508 11.203 -7.711 1 82.94 83 GLU A CA 1
ATOM 682 C C . GLU A 1 83 ? -13.273 10.516 -8.305 1 82.94 83 GLU A C 1
ATOM 684 O O . GLU A 1 83 ? -13.305 9.312 -8.57 1 82.94 83 GLU A O 1
ATOM 689 N N . GLU A 1 84 ? -12.242 11.289 -8.484 1 80.56 84 GLU A N 1
ATOM 690 C CA . GLU A 1 84 ? -11.008 10.781 -9.07 1 80.56 84 GLU A CA 1
ATOM 691 C C . GLU A 1 84 ? -10.211 9.961 -8.055 1 80.56 84 GLU A C 1
ATOM 693 O O . GLU A 1 84 ? -9.477 9.039 -8.422 1 80.56 84 GLU A O 1
ATOM 698 N N . LEU A 1 85 ? -10.352 10.336 -6.82 1 85.06 85 LEU A N 1
ATOM 699 C CA . LEU A 1 85 ? -9.656 9.664 -5.727 1 85.06 85 LEU A CA 1
ATOM 700 C C . LEU A 1 85 ? -10.625 9.305 -4.605 1 85.06 85 LEU A C 1
ATOM 702 O O . LEU A 1 85 ? -10.641 9.953 -3.561 1 85.06 85 LEU A O 1
ATOM 706 N N . PRO A 1 86 ? -11.312 8.242 -4.863 1 84.25 86 PRO A N 1
ATOM 707 C CA . PRO A 1 86 ? -12.305 7.848 -3.861 1 84.25 86 PRO A CA 1
ATOM 708 C C . PRO A 1 86 ? -11.672 7.184 -2.639 1 84.25 86 PRO A C 1
ATOM 710 O O . PRO A 1 86 ? -10.914 6.219 -2.777 1 84.25 86 PRO A O 1
ATOM 713 N N . LEU A 1 87 ? -11.938 7.773 -1.561 1 87.69 87 LEU A N 1
ATOM 714 C CA . LEU A 1 87 ? -11.422 7.227 -0.311 1 87.69 87 LEU A CA 1
ATOM 715 C C . LEU A 1 87 ? -12.516 6.508 0.465 1 87.69 87 LEU A C 1
ATOM 717 O O . LEU A 1 87 ? -13.664 6.957 0.486 1 87.69 87 LEU A O 1
ATOM 721 N N . ASN A 1 88 ? -12.148 5.414 0.964 1 89 88 ASN A N 1
ATOM 722 C CA . ASN A 1 88 ? -13.039 4.727 1.889 1 89 88 ASN A CA 1
ATOM 723 C C . ASN A 1 88 ? -12.961 5.324 3.291 1 89 88 ASN A C 1
ATOM 725 O O . ASN A 1 88 ? -12.477 4.676 4.219 1 89 88 ASN A O 1
ATOM 729 N N . ILE A 1 89 ? -13.617 6.426 3.508 1 91.06 89 ILE A N 1
ATOM 730 C CA . ILE A 1 89 ? -13.453 7.238 4.711 1 91.06 89 ILE A CA 1
ATOM 731 C C . ILE A 1 89 ? -14 6.484 5.922 1 91.06 89 ILE A C 1
ATOM 733 O O . ILE A 1 89 ? -13.398 6.504 6.996 1 91.06 89 ILE A O 1
ATOM 737 N N . VAL A 1 90 ? -15.086 5.816 5.797 1 90.31 90 VAL A N 1
ATOM 738 C CA . VAL A 1 90 ? -15.75 5.152 6.914 1 90.31 90 VAL A CA 1
ATOM 739 C C . VAL A 1 90 ? -14.867 4.035 7.457 1 90.31 90 VAL A C 1
ATOM 741 O O . VAL A 1 90 ? -14.664 3.928 8.672 1 90.31 90 VAL A O 1
ATOM 744 N N . GLN A 1 91 ? -14.203 3.268 6.637 1 91.62 91 GLN A N 1
ATOM 745 C CA . GLN A 1 91 ? -13.508 2.066 7.078 1 91.62 91 GLN A CA 1
ATOM 746 C C . GLN A 1 91 ? -12.008 2.328 7.23 1 91.62 91 GLN A C 1
ATOM 748 O O . GLN A 1 91 ? -11.344 1.696 8.055 1 91.62 91 GLN A O 1
ATOM 753 N N . ARG A 1 92 ? -11.492 3.289 6.562 1 94.06 92 ARG A N 1
ATOM 754 C CA . ARG A 1 92 ? -10.047 3.498 6.488 1 94.06 92 ARG A CA 1
ATOM 755 C C . ARG A 1 92 ? -9.531 4.23 7.723 1 94.06 92 ARG A C 1
ATOM 757 O O . ARG A 1 92 ? -10.195 5.145 8.227 1 94.06 92 ARG A O 1
ATOM 764 N N . CYS A 1 93 ? -8.367 3.787 8.203 1 96 93 CYS A N 1
ATOM 765 C CA . CYS A 1 93 ? -7.637 4.484 9.258 1 96 93 CYS A CA 1
ATOM 766 C C . CYS A 1 93 ? -6.781 5.605 8.68 1 96 93 CYS A C 1
ATOM 768 O O . CYS A 1 93 ? -6.035 5.391 7.723 1 96 93 CYS A O 1
ATOM 770 N N . PHE A 1 94 ? -6.836 6.812 9.242 1 97.69 94 PHE A N 1
ATOM 771 C CA . PHE A 1 94 ? -6.133 7.953 8.672 1 97.69 94 PHE A CA 1
ATOM 772 C C . PHE A 1 94 ? -5.008 8.414 9.594 1 97.69 94 PHE A C 1
ATOM 774 O O . PHE A 1 94 ? -4.586 9.57 9.539 1 97.69 94 PHE A O 1
ATOM 781 N N . ARG A 1 95 ? -4.574 7.477 10.414 1 97.75 95 ARG A N 1
ATOM 782 C CA . ARG A 1 95 ? -3.502 7.793 11.352 1 97.75 95 ARG A CA 1
ATOM 783 C C . ARG A 1 95 ? -2.172 7.957 10.625 1 97.75 95 ARG A C 1
ATOM 785 O O . ARG A 1 95 ? -1.301 8.703 11.078 1 97.75 95 ARG A O 1
ATOM 792 N N . LEU A 1 96 ? -1.96 7.293 9.531 1 98 96 LEU A N 1
ATOM 793 C CA . LEU A 1 96 ? -0.78 7.496 8.695 1 98 96 LEU A CA 1
ATOM 794 C C . LEU A 1 96 ? -0.651 8.961 8.281 1 98 96 LEU A C 1
ATOM 796 O O . LEU A 1 96 ? 0.403 9.57 8.469 1 98 96 LEU A O 1
ATOM 800 N N . GLU A 1 97 ? -1.747 9.477 7.715 1 98.5 97 GLU A N 1
ATOM 801 C CA . GLU A 1 97 ? -1.79 10.867 7.273 1 98.5 97 GLU A CA 1
ATOM 802 C C . GLU A 1 97 ? -1.596 11.82 8.445 1 98.5 97 GLU A C 1
ATOM 804 O O . GLU A 1 97 ? -0.891 12.828 8.32 1 98.5 97 GLU A O 1
ATOM 809 N N . ALA A 1 98 ? -2.197 11.469 9.578 1 98.69 98 ALA A N 1
ATOM 810 C CA . ALA A 1 98 ? -2.072 12.305 10.773 1 98.69 98 ALA A CA 1
ATOM 811 C C . ALA A 1 98 ? -0.623 12.383 11.242 1 98.69 98 ALA A C 1
ATOM 813 O O . ALA A 1 98 ? -0.115 13.469 11.531 1 98.69 98 ALA A O 1
ATOM 814 N N . GLY A 1 99 ? -0.013 11.234 11.305 1 98.62 99 GLY A N 1
ATOM 815 C CA . GLY A 1 99 ? 1.392 11.219 11.68 1 98.62 99 GLY A CA 1
ATOM 816 C C . GLY A 1 99 ? 2.275 12 10.727 1 98.62 99 GLY A C 1
ATOM 817 O O . GLY A 1 99 ? 3.18 12.719 11.164 1 98.62 99 GLY A O 1
ATOM 818 N N . PHE A 1 100 ? 2.012 11.828 9.492 1 98.75 100 PHE A N 1
ATOM 819 C CA . PHE A 1 100 ? 2.748 12.547 8.461 1 98.75 100 PHE A CA 1
ATOM 820 C C . PHE A 1 100 ? 2.629 14.055 8.672 1 98.75 100 PHE A C 1
ATOM 822 O O . PHE A 1 100 ? 3.631 14.773 8.633 1 98.75 100 PHE A O 1
ATOM 829 N N . LEU A 1 101 ? 1.463 14.508 8.922 1 98.69 101 LEU A N 1
ATOM 830 C CA . LEU A 1 101 ? 1.198 15.93 9.141 1 98.69 101 LEU A CA 1
ATOM 831 C C . LEU A 1 101 ? 1.919 16.422 10.391 1 98.69 101 LEU A C 1
ATOM 833 O O . LEU A 1 101 ? 2.559 17.484 10.367 1 98.69 101 LEU A O 1
ATOM 837 N N . ALA A 1 102 ? 1.78 15.695 11.484 1 98.31 102 ALA A N 1
ATOM 838 C CA . ALA A 1 102 ? 2.402 16.078 12.75 1 98.31 102 ALA A CA 1
ATOM 839 C C . ALA A 1 102 ? 3.906 16.266 12.586 1 98.31 102 ALA A C 1
ATOM 841 O O . ALA A 1 102 ? 4.461 17.281 13.023 1 98.31 102 ALA A O 1
ATOM 842 N N . GLU A 1 103 ? 4.527 15.32 11.977 1 98.25 103 GLU A N 1
ATOM 843 C CA . GLU A 1 103 ? 5.98 15.359 11.828 1 98.25 103 GLU A CA 1
ATOM 844 C C . GLU A 1 103 ? 6.41 16.5 10.906 1 98.25 103 GLU A C 1
ATOM 846 O O . GLU A 1 103 ? 7.426 17.156 11.156 1 98.25 103 GLU A O 1
ATOM 851 N N . GLN A 1 104 ? 5.66 16.672 9.789 1 98.12 104 GLN A N 1
ATOM 852 C CA . GLN A 1 104 ? 5.992 17.766 8.891 1 98.12 104 GLN A CA 1
ATOM 853 C C . GLN A 1 104 ? 5.957 19.109 9.625 1 98.12 104 GLN A C 1
ATOM 855 O O . GLN A 1 104 ? 6.883 19.906 9.5 1 98.12 104 GLN A O 1
ATOM 860 N N . LYS A 1 105 ? 4.949 19.344 10.43 1 97.19 105 LYS A N 1
ATOM 861 C CA . LYS A 1 105 ? 4.824 20.578 11.18 1 97.19 105 LYS A CA 1
ATOM 862 C C . LYS A 1 105 ? 5.91 20.688 12.25 1 97.19 105 LYS A C 1
ATOM 864 O O . LYS A 1 105 ? 6.473 21.766 12.461 1 97.19 105 LYS A O 1
ATOM 869 N N . GLN A 1 106 ? 6.125 19.594 12.906 1 95.81 106 GLN A N 1
ATOM 870 C CA . GLN A 1 106 ? 7.156 19.562 13.938 1 95.81 106 GLN A CA 1
ATOM 871 C C . GLN A 1 106 ? 8.516 19.969 13.375 1 95.81 106 GLN A C 1
ATOM 873 O O . GLN A 1 106 ? 9.242 20.75 13.984 1 95.81 106 GLN A O 1
ATOM 878 N N . LYS A 1 107 ? 8.844 19.422 12.242 1 95.31 107 LYS A N 1
ATOM 879 C CA . LYS A 1 107 ? 10.117 19.75 11.602 1 95.31 107 LYS A CA 1
ATOM 880 C C . LYS A 1 107 ? 10.18 21.234 11.242 1 95.31 107 LYS A C 1
ATOM 882 O O . LYS A 1 107 ? 11.234 21.859 11.367 1 95.31 107 LYS A O 1
ATOM 887 N N . GLN A 1 108 ? 9.133 21.703 10.758 1 91.88 108 GLN A N 1
ATOM 888 C CA . GLN A 1 108 ? 9.078 23.094 10.328 1 91.88 108 GLN A CA 1
ATOM 889 C C . GLN A 1 108 ? 9.109 24.047 11.523 1 91.88 108 GLN A C 1
ATOM 891 O O . GLN A 1 108 ? 9.758 25.094 11.477 1 91.88 108 GLN A O 1
ATOM 896 N N . LEU A 1 109 ? 8.445 23.734 12.594 1 88.94 109 LEU A N 1
ATOM 897 C CA . LEU A 1 109 ? 8.273 24.594 13.758 1 88.94 109 LEU A CA 1
ATOM 898 C C . LEU A 1 109 ? 9.383 24.359 14.781 1 88.94 109 LEU A C 1
ATOM 900 O O . LEU A 1 109 ? 9.758 25.266 15.523 1 88.94 109 LEU A O 1
ATOM 904 N N . GLY A 1 110 ? 9.82 23.125 14.844 1 90.62 110 GLY A N 1
ATOM 905 C CA . GLY A 1 110 ? 10.844 22.766 15.82 1 90.62 110 GLY A CA 1
ATOM 906 C C . GLY A 1 110 ? 10.273 22.422 17.188 1 90.62 110 GLY A C 1
ATOM 907 O O . GLY A 1 110 ? 11.016 22.344 18.172 1 90.62 110 GLY A O 1
ATOM 908 N N . TYR A 1 111 ? 8.93 22.312 17.312 1 91.56 111 TYR A N 1
ATOM 909 C CA . TYR A 1 111 ? 8.242 21.938 18.547 1 91.56 111 TYR A CA 1
ATOM 910 C C . TYR A 1 111 ? 7.535 20.594 18.391 1 91.56 111 TYR A C 1
ATOM 912 O O . TYR A 1 111 ? 7.039 20.281 17.297 1 91.56 111 TYR A O 1
ATOM 920 N N . LEU A 1 112 ? 7.484 19.891 19.453 1 93.25 112 LEU A N 1
ATOM 921 C CA . LEU A 1 112 ? 6.719 18.656 19.422 1 93.25 112 LEU A CA 1
ATOM 922 C C . LEU A 1 112 ? 5.293 18.906 18.953 1 93.25 112 LEU A C 1
ATOM 924 O O . LEU A 1 112 ? 4.613 19.797 19.453 1 93.25 112 LEU A O 1
ATOM 928 N N . THR A 1 113 ? 4.918 18.172 18 1 96.75 113 THR A N 1
ATOM 929 C CA . THR A 1 113 ? 3.607 18.375 17.391 1 96.75 113 THR A CA 1
ATOM 930 C C . THR A 1 113 ? 2.84 17.062 17.297 1 96.75 113 THR A C 1
ATOM 932 O O . THR A 1 113 ? 3.414 16.016 16.953 1 96.75 113 THR A O 1
ATOM 935 N N . GLU A 1 114 ? 1.614 17.109 17.672 1 97.44 114 GLU A N 1
ATOM 936 C CA . GLU A 1 114 ? 0.7 15.977 17.547 1 97.44 114 GLU A CA 1
ATOM 937 C C . GLU A 1 114 ? -0.444 16.312 16.594 1 97.44 114 GLU A C 1
ATOM 939 O O . GLU A 1 114 ? -0.788 17.469 16.406 1 97.44 114 GLU A O 1
ATOM 944 N N . CYS A 1 115 ? -0.949 15.297 16.016 1 98.44 115 CYS A N 1
ATOM 945 C CA . CYS A 1 115 ? -2.084 15.453 15.125 1 98.44 115 CYS A CA 1
ATOM 946 C C . CYS A 1 115 ? -3.189 14.461 15.453 1 98.44 115 CYS A C 1
ATOM 948 O O . CYS A 1 115 ? -2.947 13.25 15.508 1 98.44 115 CYS A O 1
ATOM 950 N N . TYR A 1 116 ? -4.34 15.023 15.617 1 97.62 116 TYR A N 1
ATOM 951 C CA . TYR A 1 116 ? -5.531 14.227 15.852 1 97.62 116 TYR A CA 1
ATOM 952 C C . TYR A 1 116 ? -6.441 14.227 14.633 1 97.62 116 TYR A C 1
ATOM 954 O O . TYR A 1 116 ? -6.555 15.242 13.938 1 97.62 116 TYR A O 1
ATOM 962 N N . GLU A 1 117 ? -7.031 13.102 14.383 1 97.31 117 GLU A N 1
ATOM 963 C CA . GLU A 1 117 ? -7.945 13.016 13.242 1 97.31 117 GLU A CA 1
ATOM 964 C C . GLU A 1 117 ? -9.359 12.656 13.695 1 97.31 117 GLU A C 1
ATOM 966 O O . GLU A 1 117 ? -9.539 11.922 14.672 1 97.31 117 GLU A O 1
ATOM 971 N N . GLU A 1 118 ? -10.289 13.219 13.109 1 96.75 118 GLU A N 1
ATOM 972 C CA . GLU A 1 118 ? -11.695 12.938 13.359 1 96.75 118 GLU A CA 1
ATOM 973 C C . GLU A 1 118 ? -12.469 12.766 12.047 1 96.75 118 GLU A C 1
ATOM 975 O O . GLU A 1 118 ? -12.438 13.648 11.188 1 96.75 118 GLU A O 1
ATOM 980 N N . LYS A 1 119 ? -13.156 11.625 11.93 1 96.38 119 LYS A N 1
ATOM 981 C CA . LYS A 1 119 ? -13.977 11.375 10.75 1 96.38 119 LYS A CA 1
ATOM 982 C C . LYS A 1 119 ? -15.344 12.039 10.891 1 96.38 119 LYS A C 1
ATOM 984 O O . LYS A 1 119 ? -15.969 11.984 11.953 1 96.38 119 LYS A O 1
ATOM 989 N N . ASP A 1 120 ? -15.727 12.742 9.945 1 94.81 120 ASP A N 1
ATOM 990 C CA . ASP A 1 120 ? -17.109 13.211 9.805 1 94.81 120 ASP A CA 1
ATOM 991 C C . ASP A 1 120 ? -17.859 12.383 8.773 1 94.81 120 ASP A C 1
ATOM 993 O O . ASP A 1 120 ? -17.891 12.727 7.59 1 94.81 120 ASP A O 1
ATOM 997 N N . ASN A 1 121 ? -18.484 11.328 9.172 1 91.31 121 ASN A N 1
ATOM 998 C CA . ASN A 1 121 ? -19.141 10.367 8.281 1 91.31 121 ASN A CA 1
ATOM 999 C C . ASN A 1 121 ? -20.328 10.992 7.559 1 91.31 121 ASN A C 1
ATOM 1001 O O . ASN A 1 121 ? -20.656 10.594 6.438 1 91.31 121 ASN A O 1
ATOM 1005 N N . ASP A 1 122 ? -20.953 11.906 8.219 1 91.12 122 ASP A N 1
ATOM 1006 C CA . ASP A 1 122 ? -22.094 12.586 7.602 1 91.12 122 ASP A CA 1
ATOM 1007 C C . ASP A 1 122 ? -21.641 13.422 6.406 1 91.12 122 ASP A C 1
ATOM 1009 O O . ASP A 1 122 ? -22.312 13.438 5.367 1 91.12 122 ASP A O 1
ATOM 1013 N N . LYS A 1 123 ? -20.516 14.133 6.559 1 91.44 123 LYS A N 1
ATOM 1014 C CA . LYS A 1 123 ? -20.016 15 5.508 1 91.44 123 LYS A CA 1
ATOM 1015 C C . LYS A 1 123 ? -19 14.266 4.625 1 91.44 123 LYS A C 1
ATOM 1017 O O . LYS A 1 123 ? -18.562 14.805 3.609 1 91.44 123 LYS A O 1
ATOM 1022 N N . HIS A 1 124 ? -18.609 13.078 4.957 1 92.56 124 HIS A N 1
ATOM 1023 C CA . HIS A 1 124 ? -17.641 12.242 4.246 1 92.56 124 HIS A CA 1
ATOM 1024 C C . HIS A 1 124 ? -16.297 12.938 4.129 1 92.56 124 HIS A C 1
ATOM 1026 O O . HIS A 1 124 ? -15.727 13.031 3.037 1 92.56 124 HIS A O 1
ATOM 1032 N N . VAL A 1 125 ? -15.875 13.523 5.215 1 95.81 125 VAL A N 1
ATOM 1033 C CA . VAL A 1 125 ? -14.57 14.172 5.277 1 95.81 125 VAL A CA 1
ATOM 1034 C C . VAL A 1 125 ? -13.828 13.719 6.535 1 95.81 125 VAL A C 1
ATOM 1036 O O . VAL A 1 125 ? -14.438 13.148 7.445 1 95.81 125 VAL A O 1
ATOM 1039 N N . VAL A 1 126 ? -12.539 13.938 6.551 1 98.12 126 VAL A N 1
ATOM 1040 C CA . VAL A 1 126 ? -11.703 13.711 7.727 1 98.12 126 VAL A CA 1
ATOM 1041 C C . VAL A 1 126 ? -11.086 15.023 8.18 1 98.12 126 VAL A C 1
ATOM 1043 O O . VAL A 1 126 ? -10.5 15.758 7.379 1 98.12 126 VAL A O 1
ATOM 1046 N N . LYS A 1 127 ? -11.227 15.328 9.445 1 98.31 127 LYS A N 1
ATOM 1047 C CA . LYS A 1 127 ? -10.641 16.531 10.016 1 98.31 127 LYS A CA 1
ATOM 1048 C C . LYS A 1 127 ? -9.336 16.219 10.75 1 98.31 127 LYS A C 1
ATOM 1050 O O . LYS A 1 127 ? -9.266 15.25 11.508 1 98.31 127 LYS A O 1
ATOM 1055 N N . PHE A 1 128 ? -8.352 16.984 10.492 1 98.69 128 PHE A N 1
ATOM 1056 C CA . PHE A 1 128 ? -7.074 16.859 11.188 1 98.69 128 PHE A CA 1
ATOM 1057 C C . PHE A 1 128 ? -6.805 18.109 12.023 1 98.69 128 PHE A C 1
ATOM 1059 O O . PHE A 1 128 ? -6.914 19.234 11.531 1 98.69 128 PHE A O 1
ATOM 1066 N N . THR A 1 129 ? -6.445 17.922 13.219 1 98.56 129 THR A N 1
ATOM 1067 C CA . THR A 1 129 ? -6.062 19.016 14.102 1 98.56 129 THR A CA 1
ATOM 1068 C C . THR A 1 129 ? -4.629 18.844 14.594 1 98.56 129 THR A C 1
ATOM 1070 O O . THR A 1 129 ? -4.328 17.891 15.32 1 98.56 129 THR A O 1
ATOM 1073 N N . LEU A 1 130 ? -3.793 19.656 14.188 1 98.06 130 LEU A N 1
ATOM 1074 C CA . LEU A 1 130 ? -2.418 19.688 14.68 1 98.06 130 LEU A CA 1
ATOM 1075 C C . LEU A 1 130 ? -2.275 20.625 15.867 1 98.06 130 LEU A C 1
ATOM 1077 O O . LEU A 1 130 ? -2.732 21.766 15.82 1 98.06 130 LEU A O 1
ATOM 1081 N N . LYS A 1 131 ? -1.676 20.109 16.875 1 96.31 131 LYS A N 1
ATOM 1082 C CA . LYS A 1 131 ? -1.429 20.891 18.094 1 96.31 131 LYS A CA 1
ATOM 1083 C C . LYS A 1 131 ? 0.04 20.812 18.5 1 96.31 131 LYS A C 1
ATOM 1085 O O . LYS A 1 131 ? 0.661 19.75 18.422 1 96.31 131 LYS A O 1
ATOM 1090 N N . TRP A 1 132 ? 0.601 21.938 18.891 1 93.25 132 TRP A N 1
ATOM 1091 C CA . TRP A 1 132 ? 1.98 21.969 19.359 1 93.25 132 TRP A CA 1
ATOM 1092 C C . TRP A 1 132 ? 2.098 22.812 20.625 1 93.25 132 TRP A C 1
ATOM 1094 O O . TRP A 1 132 ? 1.273 23.703 20.875 1 93.25 132 TRP A O 1
ATOM 1104 N N . ASP A 1 133 ? 2.889 22.312 21.484 1 82.94 133 ASP A N 1
ATOM 1105 C CA . ASP A 1 133 ? 3.135 23.031 22.719 1 82.94 133 ASP A CA 1
ATOM 1106 C C . ASP A 1 133 ? 4.285 24.031 22.547 1 82.94 133 ASP A C 1
ATOM 1108 O O . ASP A 1 133 ? 5.418 23.625 22.266 1 82.94 133 ASP A O 1
ATOM 1112 N N . LEU A 1 134 ? 4.059 25.297 22.719 1 68.88 134 LEU A N 1
ATOM 1113 C CA . LEU A 1 134 ? 5.047 26.359 22.578 1 68.88 134 LEU A CA 1
ATOM 1114 C C . LEU A 1 134 ? 6.125 26.25 23.656 1 68.88 134 LEU A C 1
ATOM 1116 O O . LEU A 1 134 ? 7.219 26.797 23.516 1 68.88 134 LEU A O 1
ATOM 1120 N N . LYS A 1 135 ? 5.902 25.594 24.656 1 69.75 135 LYS A N 1
ATOM 1121 C CA . LYS A 1 135 ? 6.852 25.531 25.766 1 69.75 135 LYS A CA 1
ATOM 1122 C C . LYS A 1 135 ? 7.828 24.375 25.594 1 69.75 135 LYS A C 1
ATOM 1124 O O . LYS A 1 135 ? 8.844 24.297 26.297 1 69.75 135 LYS A O 1
ATOM 1129 N N . GLU A 1 136 ? 7.598 23.5 24.609 1 66 136 GLU A N 1
ATOM 1130 C CA . GLU A 1 136 ? 8.445 22.312 24.5 1 66 136 GLU A CA 1
ATOM 1131 C C . GLU A 1 136 ? 9.156 22.266 23.156 1 66 136 GLU A C 1
ATOM 1133 O O . GLU A 1 136 ? 8.586 21.797 22.172 1 66 136 GLU A O 1
ATOM 1138 N N . LYS A 1 137 ? 10.336 22.984 23.203 1 64.12 137 LYS A N 1
ATOM 1139 C CA . LYS A 1 137 ? 11.172 22.953 22.016 1 64.12 137 LYS A CA 1
ATOM 1140 C C . LYS A 1 137 ? 11.75 21.562 21.781 1 64.12 137 LYS A C 1
ATOM 1142 O O . LYS A 1 137 ? 12.172 20.891 22.734 1 64.12 137 LYS A O 1
ATOM 1147 N N . ILE A 1 138 ? 11.789 20.953 20.531 1 60.56 138 ILE A N 1
ATOM 1148 C CA . ILE A 1 138 ? 12.469 19.703 20.266 1 60.56 138 ILE A CA 1
ATOM 1149 C C . ILE A 1 138 ? 13.953 19.953 20 1 60.56 138 ILE A C 1
ATOM 1151 O O . ILE A 1 138 ? 14.312 20.953 19.375 1 60.56 138 ILE A O 1
ATOM 1155 N N . MET B 1 1 ? -20.672 3.043 -25.75 1 27.27 1 MET B N 1
ATOM 1156 C CA . MET B 1 1 ? -20.047 2.033 -24.906 1 27.27 1 MET B CA 1
ATOM 1157 C C . MET B 1 1 ? -18.938 2.652 -24.062 1 27.27 1 MET B C 1
ATOM 1159 O O . MET B 1 1 ? -17.875 2.99 -24.578 1 27.27 1 MET B O 1
ATOM 1163 N N . GLU B 1 2 ? -18.984 3.652 -23.281 1 36.25 2 GLU B N 1
ATOM 1164 C CA . GLU B 1 2 ? -18.156 4.609 -22.562 1 36.25 2 GLU B CA 1
ATOM 1165 C C . GLU B 1 2 ? -17.141 3.895 -21.672 1 36.25 2 GLU B C 1
ATOM 1167 O O . GLU B 1 2 ? -17.5 3.057 -20.844 1 36.25 2 GLU B O 1
ATOM 1172 N N . GLY B 1 3 ? -16.031 3.428 -22.156 1 36.84 3 GLY B N 1
ATOM 1173 C CA . GLY B 1 3 ? -15.008 2.484 -21.734 1 36.84 3 GLY B CA 1
ATOM 1174 C C . GLY B 1 3 ? -14.703 2.572 -20.25 1 36.84 3 GLY B C 1
ATOM 1175 O O . GLY B 1 3 ? -14.641 3.666 -19.688 1 36.84 3 GLY B O 1
ATOM 1176 N N . TYR B 1 4 ? -15.094 1.633 -19.438 1 47.56 4 TYR B N 1
ATOM 1177 C CA . TYR B 1 4 ? -14.82 1.538 -18.016 1 47.56 4 TYR B CA 1
ATOM 1178 C C . TYR B 1 4 ? -13.453 2.107 -17.688 1 47.56 4 TYR B C 1
ATOM 1180 O O . TYR B 1 4 ? -12.422 1.513 -18.031 1 47.56 4 TYR B O 1
ATOM 1188 N N . LYS B 1 5 ? -13.297 3.34 -17.859 1 57.97 5 LYS B N 1
ATOM 1189 C CA . LYS B 1 5 ? -12.023 3.988 -17.562 1 57.97 5 LYS B CA 1
ATOM 1190 C C . LYS B 1 5 ? -11.539 3.607 -16.156 1 57.97 5 LYS B C 1
ATOM 1192 O O . LYS B 1 5 ? -12.227 3.859 -15.172 1 57.97 5 LYS B O 1
ATOM 1197 N N . MET B 1 6 ? -10.648 2.568 -16.109 1 71.25 6 MET B N 1
ATOM 1198 C CA . MET B 1 6 ? -10.055 2.129 -14.852 1 71.25 6 MET B CA 1
ATOM 1199 C C . MET B 1 6 ? -9.477 3.312 -14.078 1 71.25 6 MET B C 1
ATOM 1201 O O . MET B 1 6 ? -8.781 4.152 -14.656 1 71.25 6 MET B O 1
ATOM 1205 N N . LYS B 1 7 ? -10.031 3.621 -12.922 1 84 7 LYS B N 1
ATOM 1206 C CA . LYS B 1 7 ? -9.492 4.68 -12.078 1 84 7 LYS B CA 1
ATOM 1207 C C . LYS B 1 7 ? -8.016 4.441 -11.766 1 84 7 LYS B C 1
ATOM 1209 O O . LYS B 1 7 ? -7.594 3.297 -11.578 1 84 7 LYS B O 1
ATOM 1214 N N . THR B 1 8 ? -7.27 5.465 -11.883 1 87.75 8 THR B N 1
ATOM 1215 C CA . THR B 1 8 ? -5.836 5.359 -11.648 1 87.75 8 THR B CA 1
ATOM 1216 C C . THR B 1 8 ? -5.387 6.352 -10.578 1 87.75 8 THR B C 1
ATOM 1218 O O . THR B 1 8 ? -6.102 7.305 -10.273 1 87.75 8 THR B O 1
ATOM 1221 N N . ILE B 1 9 ? -4.289 6.035 -9.969 1 87.06 9 ILE B N 1
ATOM 1222 C CA . ILE B 1 9 ? -3.635 6.918 -9.008 1 87.06 9 ILE B CA 1
ATOM 1223 C C . ILE B 1 9 ? -2.156 7.062 -9.367 1 87.06 9 ILE B C 1
ATOM 1225 O O . ILE B 1 9 ? -1.594 6.219 -10.07 1 87.06 9 ILE B O 1
ATOM 1229 N N . PRO B 1 10 ? -1.62 8.141 -8.836 1 87.62 10 PRO B N 1
ATOM 1230 C CA . PRO B 1 10 ? -0.18 8.273 -9.07 1 87.62 10 PRO B CA 1
ATOM 1231 C C . PRO B 1 10 ? 0.62 7.105 -8.5 1 87.62 10 PRO B C 1
ATOM 1233 O O . PRO B 1 10 ? 0.317 6.625 -7.402 1 87.62 10 PRO B O 1
ATOM 1236 N N . THR B 1 11 ? 1.656 6.672 -9.25 1 90.75 11 THR B N 1
ATOM 1237 C CA . THR B 1 11 ? 2.477 5.531 -8.852 1 90.75 11 THR B CA 1
ATOM 1238 C C . THR B 1 11 ? 3.197 5.812 -7.539 1 90.75 11 THR B C 1
ATOM 1240 O O . THR B 1 11 ? 3.432 4.902 -6.742 1 90.75 11 THR B O 1
ATOM 1243 N N . PHE B 1 12 ? 3.412 7.07 -7.277 1 92.94 12 PHE B N 1
ATOM 1244 C CA . PHE B 1 12 ? 4.133 7.492 -6.082 1 92.94 12 PHE B CA 1
ATOM 1245 C C . PHE B 1 12 ? 3.41 7.031 -4.82 1 92.94 12 PHE B C 1
ATOM 1247 O O . PHE B 1 12 ? 4.043 6.551 -3.879 1 92.94 12 PHE B O 1
ATOM 1254 N N . GLY B 1 13 ? 2.162 7.172 -4.828 1 92.94 13 GLY B N 1
ATOM 1255 C CA . GLY B 1 13 ? 1.382 6.742 -3.678 1 92.94 13 GLY B CA 1
ATOM 1256 C C . GLY B 1 13 ? 1.498 5.258 -3.396 1 92.94 13 GLY B C 1
ATOM 1257 O O . GLY B 1 13 ? 1.619 4.848 -2.242 1 92.94 13 GLY B O 1
ATOM 1258 N N . TYR B 1 14 ? 1.483 4.539 -4.406 1 93.25 14 TYR B N 1
ATOM 1259 C CA . TYR B 1 14 ? 1.647 3.096 -4.281 1 93.25 14 TYR B CA 1
ATOM 1260 C C . TYR B 1 14 ? 3.037 2.748 -3.758 1 93.25 14 TYR B C 1
ATOM 1262 O O . TYR B 1 14 ? 3.18 1.9 -2.875 1 93.25 14 TYR B O 1
ATOM 1270 N N . GLU B 1 15 ? 4.012 3.412 -4.238 1 93.25 15 GLU B N 1
ATOM 1271 C CA . GLU B 1 15 ? 5.398 3.141 -3.865 1 93.25 15 GLU B CA 1
ATOM 1272 C C . GLU B 1 15 ? 5.656 3.506 -2.406 1 93.25 15 GLU B C 1
ATOM 1274 O O . GLU B 1 15 ? 6.438 2.838 -1.725 1 93.25 15 GLU B O 1
ATOM 1279 N N . ILE B 1 16 ? 5.078 4.551 -1.947 1 94.56 16 ILE B N 1
ATOM 1280 C CA . ILE B 1 16 ? 5.238 4.969 -0.559 1 94.56 16 ILE B CA 1
ATOM 1281 C C . ILE B 1 16 ? 4.777 3.854 0.375 1 94.56 16 ILE B C 1
ATOM 1283 O O . ILE B 1 16 ? 5.465 3.523 1.344 1 94.56 16 ILE B O 1
ATOM 1287 N N . ILE B 1 17 ? 3.672 3.234 0.004 1 94.62 17 ILE B N 1
ATOM 1288 C CA . ILE B 1 17 ? 3.084 2.223 0.875 1 94.62 17 ILE B CA 1
ATOM 1289 C C . ILE B 1 17 ? 3.816 0.896 0.689 1 94.62 17 ILE B C 1
ATOM 1291 O O . ILE B 1 17 ? 4.234 0.269 1.666 1 94.62 17 ILE B O 1
ATOM 1295 N N . ARG B 1 18 ? 4.051 0.524 -0.524 1 94.5 18 ARG B N 1
ATOM 1296 C CA . ARG B 1 18 ? 4.559 -0.808 -0.838 1 94.5 18 ARG B CA 1
ATOM 1297 C C . ARG B 1 18 ? 6.059 -0.899 -0.572 1 94.5 18 ARG B C 1
ATOM 1299 O O . ARG B 1 18 ? 6.543 -1.915 -0.068 1 94.5 18 ARG B O 1
ATOM 1306 N N . ASP B 1 19 ? 6.742 0.171 -0.88 1 93.88 19 ASP B N 1
ATOM 1307 C CA . ASP B 1 19 ? 8.195 0.045 -0.922 1 93.88 19 ASP B CA 1
ATOM 1308 C C . ASP B 1 19 ? 8.844 0.743 0.273 1 93.88 19 ASP B C 1
ATOM 1310 O O . ASP B 1 19 ? 10.016 0.527 0.562 1 93.88 19 ASP B O 1
ATOM 1314 N N . HIS B 1 20 ? 8.078 1.54 0.966 1 94.12 20 HIS B N 1
ATOM 1315 C CA . HIS B 1 20 ? 8.664 2.24 2.105 1 94.12 20 HIS B CA 1
ATOM 1316 C C . HIS B 1 20 ? 7.949 1.872 3.402 1 94.12 20 HIS B C 1
ATOM 1318 O O . HIS B 1 20 ? 8.578 1.386 4.344 1 94.12 20 HIS B O 1
ATOM 1324 N N . LEU B 1 21 ? 6.676 1.949 3.408 1 95.69 21 LEU B N 1
ATOM 1325 C CA . LEU B 1 21 ? 5.898 1.747 4.629 1 95.69 21 LEU B CA 1
ATOM 1326 C C . LEU B 1 21 ? 5.93 0.284 5.055 1 95.69 21 LEU B C 1
ATOM 1328 O O . LEU B 1 21 ? 6.242 -0.025 6.207 1 95.69 21 LEU B O 1
ATOM 1332 N N . LEU B 1 22 ? 5.641 -0.581 4.16 1 94.94 22 LEU B N 1
ATOM 1333 C CA . LEU B 1 22 ? 5.465 -1.994 4.473 1 94.94 22 LEU B CA 1
ATOM 1334 C C . LEU B 1 22 ? 6.754 -2.596 5.023 1 94.94 22 LEU B C 1
ATOM 1336 O O . LEU B 1 22 ? 6.75 -3.209 6.094 1 94.94 22 LEU B O 1
ATOM 1340 N N . PRO B 1 23 ? 7.855 -2.371 4.324 1 94.38 23 PRO B N 1
ATOM 1341 C CA . PRO B 1 23 ? 9.094 -2.926 4.875 1 94.38 23 PRO B CA 1
ATOM 1342 C C . PRO B 1 23 ? 9.438 -2.34 6.242 1 94.38 23 PRO B C 1
ATOM 1344 O O . PRO B 1 23 ? 9.961 -3.047 7.105 1 94.38 23 PRO B O 1
ATOM 1347 N N . SER B 1 24 ? 9.133 -1.099 6.395 1 93.31 24 SER B N 1
ATOM 1348 C CA . SER B 1 24 ? 9.477 -0.429 7.645 1 93.31 24 SER B CA 1
ATOM 1349 C C . SER B 1 24 ? 8.672 -0.986 8.812 1 93.31 24 SER B C 1
ATOM 1351 O O . SER B 1 24 ? 9.188 -1.114 9.922 1 93.31 24 SER B O 1
ATOM 1353 N N . ILE B 1 25 ? 7.469 -1.33 8.578 1 94.75 25 ILE B N 1
ATOM 1354 C CA . ILE B 1 25 ? 6.586 -1.765 9.648 1 94.75 25 ILE B CA 1
ATOM 1355 C C . ILE B 1 25 ? 6.816 -3.246 9.945 1 94.75 25 ILE B C 1
ATOM 1357 O O . ILE B 1 25 ? 6.703 -3.686 11.086 1 94.75 25 ILE B O 1
ATOM 1361 N N . LEU B 1 26 ? 7.156 -3.969 8.906 1 94.81 26 LEU B N 1
ATOM 1362 C CA . LEU B 1 26 ? 7.223 -5.418 9.078 1 94.81 26 LEU B CA 1
ATOM 1363 C C . LEU B 1 26 ? 8.633 -5.855 9.453 1 94.81 26 LEU B C 1
ATOM 1365 O O . LEU B 1 26 ? 8.812 -6.867 10.141 1 94.81 26 LEU B O 1
ATOM 1369 N N . GLY B 1 27 ? 9.664 -5.191 8.984 1 92.69 27 GLY B N 1
ATOM 1370 C CA . GLY B 1 27 ? 11.047 -5.457 9.344 1 92.69 27 GLY B CA 1
ATOM 1371 C C . GLY B 1 27 ? 11.484 -6.871 9.031 1 92.69 27 GLY B C 1
ATOM 1372 O O . GLY B 1 27 ? 11.328 -7.336 7.895 1 92.69 27 GLY B O 1
ATOM 1373 N N . LYS B 1 28 ? 11.969 -7.641 10.055 1 94.25 28 LYS B N 1
ATOM 1374 C CA . LYS B 1 28 ? 12.586 -8.953 9.883 1 94.25 28 LYS B CA 1
ATOM 1375 C C . LYS B 1 28 ? 11.547 -10.008 9.516 1 94.25 28 LYS B C 1
ATOM 1377 O O . LYS B 1 28 ? 11.891 -11.07 9 1 94.25 28 LYS B O 1
ATOM 1382 N N . HIS B 1 29 ? 10.266 -9.719 9.773 1 94.88 29 HIS B N 1
ATOM 1383 C CA . HIS B 1 29 ? 9.203 -10.688 9.523 1 94.88 29 HIS B CA 1
ATOM 1384 C C . HIS B 1 29 ? 8.492 -10.406 8.203 1 94.88 29 HIS B C 1
ATOM 1386 O O . HIS B 1 29 ? 7.457 -11.008 7.914 1 94.88 29 HIS B O 1
ATOM 1392 N N . GLU B 1 30 ? 9.023 -9.531 7.445 1 95.62 30 GLU B N 1
ATOM 1393 C CA . GLU B 1 30 ? 8.375 -9.062 6.223 1 95.62 30 GLU B CA 1
ATOM 1394 C C . GLU B 1 30 ? 8.016 -10.227 5.309 1 95.62 30 GLU B C 1
ATOM 1396 O O . GLU B 1 30 ? 6.875 -10.336 4.855 1 95.62 30 GLU B O 1
ATOM 1401 N N . GLU B 1 31 ? 8.938 -11.18 5.078 1 96.25 31 GLU B N 1
ATOM 1402 C CA . GLU B 1 31 ? 8.742 -12.266 4.121 1 96.25 31 GLU B CA 1
ATOM 1403 C C . GLU B 1 31 ? 7.594 -13.172 4.539 1 96.25 31 GLU B C 1
ATOM 1405 O O . GLU B 1 31 ? 6.676 -13.422 3.754 1 96.25 31 GLU B O 1
ATOM 1410 N N . ASP B 1 32 ? 7.59 -13.586 5.75 1 97.25 32 ASP B N 1
ATOM 1411 C CA . ASP B 1 32 ? 6.562 -14.508 6.234 1 97.25 32 ASP B CA 1
ATOM 1412 C C . ASP B 1 32 ? 5.191 -13.836 6.242 1 97.25 32 ASP B C 1
ATOM 1414 O O . ASP B 1 32 ? 4.203 -14.43 5.805 1 97.25 32 ASP B O 1
ATOM 1418 N N . VAL B 1 33 ? 5.16 -12.664 6.719 1 97.12 33 VAL B N 1
ATOM 1419 C CA . VAL B 1 33 ? 3.896 -11.953 6.859 1 97.12 33 VAL B CA 1
ATOM 1420 C C . VAL B 1 33 ? 3.314 -11.656 5.477 1 97.12 33 VAL B C 1
ATOM 1422 O O . VAL B 1 33 ? 2.111 -11.812 5.258 1 97.12 33 VAL B O 1
ATOM 1425 N N . LEU B 1 34 ? 4.148 -11.266 4.602 1 97.69 34 LEU B N 1
ATOM 1426 C CA . LEU B 1 34 ? 3.652 -10.953 3.268 1 97.69 34 LEU B CA 1
ATOM 1427 C C . LEU B 1 34 ? 3.166 -12.203 2.553 1 97.69 34 LEU B C 1
ATOM 1429 O O . LEU B 1 34 ? 2.184 -12.164 1.81 1 97.69 34 LEU B O 1
ATOM 1433 N N . TYR B 1 35 ? 3.84 -13.344 2.756 1 98.25 35 TYR B N 1
ATOM 1434 C CA . TYR B 1 35 ? 3.365 -14.594 2.176 1 98.25 35 TYR B CA 1
ATOM 1435 C C . TYR B 1 35 ? 1.977 -14.945 2.695 1 98.25 35 TYR B C 1
ATOM 1437 O O . TYR B 1 35 ? 1.072 -15.25 1.912 1 98.25 35 TYR B O 1
ATOM 1445 N N . TRP B 1 36 ? 1.798 -14.875 3.938 1 97.75 36 TRP B N 1
ATOM 1446 C CA . TRP B 1 36 ? 0.508 -15.18 4.551 1 97.75 36 TRP B CA 1
ATOM 1447 C C . TRP B 1 36 ? -0.556 -14.188 4.094 1 97.75 36 TRP B C 1
ATOM 1449 O O . TRP B 1 36 ? -1.701 -14.562 3.838 1 97.75 36 TRP B O 1
ATOM 1459 N N . ALA B 1 37 ? -0.154 -12.938 4.09 1 97.44 37 ALA B N 1
ATOM 1460 C CA . ALA B 1 37 ? -1.072 -11.898 3.623 1 97.44 37 ALA B CA 1
ATOM 1461 C C . ALA B 1 37 ? -1.486 -12.148 2.174 1 97.44 37 ALA B C 1
ATOM 1463 O O . ALA B 1 37 ? -2.639 -11.914 1.804 1 97.44 37 ALA B O 1
ATOM 1464 N N . GLY B 1 38 ? -0.509 -12.555 1.371 1 98.25 38 GLY B N 1
ATOM 1465 C CA . GLY B 1 38 ? -0.831 -12.898 -0.004 1 98.25 38 GLY B CA 1
ATOM 1466 C C . GLY B 1 38 ? -1.889 -13.984 -0.115 1 98.25 38 GLY B C 1
ATOM 1467 O O . GLY B 1 38 ? -2.809 -13.883 -0.93 1 98.25 38 GLY B O 1
ATOM 1468 N N . LYS B 1 39 ? -1.742 -14.984 0.755 1 98 39 LYS B N 1
ATOM 1469 C CA . LYS B 1 39 ? -2.758 -16.031 0.784 1 98 39 LYS B CA 1
ATOM 1470 C C . LYS B 1 39 ? -4.121 -15.469 1.163 1 98 39 LYS B C 1
ATOM 1472 O O . LYS B 1 39 ? -5.141 -15.844 0.581 1 98 39 LYS B O 1
ATOM 1477 N N . GLU B 1 40 ? -4.109 -14.656 2.096 1 97.81 40 GLU B N 1
ATOM 1478 C CA . GLU B 1 40 ? -5.359 -14.039 2.535 1 97.81 40 GLU B CA 1
ATOM 1479 C C . GLU B 1 40 ? -6 -13.227 1.415 1 97.81 40 GLU B C 1
ATOM 1481 O O . GLU B 1 40 ? -7.211 -13.289 1.206 1 97.81 40 GLU B O 1
ATOM 1486 N N . ILE B 1 41 ? -5.207 -12.375 0.75 1 97.88 41 ILE B N 1
ATOM 1487 C CA . ILE B 1 41 ? -5.703 -11.578 -0.364 1 97.88 41 ILE B CA 1
ATOM 1488 C C . ILE B 1 41 ? -6.309 -12.492 -1.426 1 97.88 41 ILE B C 1
ATOM 1490 O O . ILE B 1 41 ? -7.352 -12.172 -2.006 1 97.88 41 ILE B O 1
ATOM 1494 N N . ALA B 1 42 ? -5.629 -13.586 -1.663 1 98.31 42 ALA B N 1
ATOM 1495 C CA . ALA B 1 42 ? -6.125 -14.547 -2.643 1 98.31 42 ALA B CA 1
ATOM 1496 C C . ALA B 1 42 ? -7.5 -15.078 -2.24 1 98.31 42 ALA B C 1
ATOM 1498 O O . ALA B 1 42 ? -8.359 -15.312 -3.098 1 98.31 42 ALA B O 1
ATOM 1499 N N . ARG B 1 43 ? -7.684 -15.32 -0.965 1 97.31 43 ARG B N 1
ATOM 1500 C CA . ARG B 1 43 ? -8.969 -15.812 -0.471 1 97.31 43 ARG B CA 1
ATOM 1501 C C . ARG B 1 43 ? -10.047 -14.742 -0.615 1 97.31 43 ARG B C 1
ATOM 1503 O O . ARG B 1 43 ? -11.211 -15.07 -0.856 1 97.31 43 ARG B O 1
ATOM 1510 N N . LYS B 1 44 ? -9.68 -13.523 -0.485 1 96.5 44 LYS B N 1
ATOM 1511 C CA . LYS B 1 44 ? -10.625 -12.414 -0.602 1 96.5 44 LYS B CA 1
ATOM 1512 C C . LYS B 1 44 ? -10.938 -12.117 -2.064 1 96.5 44 LYS B C 1
ATOM 1514 O O . LYS B 1 44 ? -12.023 -11.609 -2.379 1 96.5 44 LYS B O 1
ATOM 1519 N N . PHE B 1 45 ? -9.969 -12.359 -2.875 1 96.88 45 PHE B N 1
ATOM 1520 C CA . PHE B 1 45 ? -10.117 -12.125 -4.309 1 96.88 45 PHE B CA 1
ATOM 1521 C C . PHE B 1 45 ? -9.844 -13.406 -5.094 1 96.88 45 PHE B C 1
ATOM 1523 O O . PHE B 1 45 ? -8.891 -13.461 -5.879 1 96.88 45 PHE B O 1
ATOM 1530 N N . PRO B 1 46 ? -10.719 -14.336 -4.93 1 97.31 46 PRO B N 1
ATOM 1531 C CA . PRO B 1 46 ? -10.484 -15.609 -5.617 1 97.31 46 PRO B CA 1
ATOM 1532 C C . PRO B 1 46 ? -10.648 -15.492 -7.133 1 97.31 46 PRO B C 1
ATOM 1534 O O . PRO B 1 46 ? -11.523 -14.773 -7.609 1 97.31 46 PRO B O 1
ATOM 1537 N N . LEU B 1 47 ? -9.836 -16.094 -7.82 1 97.56 47 LEU B N 1
ATOM 1538 C CA . LEU B 1 47 ? -9.914 -16.156 -9.273 1 97.56 47 LEU B CA 1
ATOM 1539 C C . LEU B 1 47 ? -10.625 -17.422 -9.727 1 97.56 47 LEU B C 1
ATOM 1541 O O . LEU B 1 47 ? -10.586 -18.438 -9.023 1 97.56 47 LEU B O 1
ATOM 1545 N N . PHE B 1 48 ? -11.211 -17.375 -10.844 1 95 48 PHE B N 1
ATOM 1546 C CA . PHE B 1 48 ? -11.906 -18.547 -11.375 1 95 48 PHE B CA 1
ATOM 1547 C C . PHE B 1 48 ? -10.914 -19.547 -11.969 1 95 48 PHE B C 1
ATOM 1549 O O . PHE B 1 48 ? -11.141 -20.75 -11.93 1 95 48 PHE B O 1
ATOM 1556 N N . SER B 1 49 ? -9.867 -18.984 -12.539 1 95.5 49 SER B N 1
ATOM 1557 C CA . SER B 1 49 ? -8.828 -19.844 -13.117 1 95.5 49 SER B CA 1
ATOM 1558 C C . SER B 1 49 ? -7.465 -19.156 -13.078 1 95.5 49 SER B C 1
ATOM 1560 O O . SER B 1 49 ? -7.387 -17.938 -12.953 1 95.5 49 SER B O 1
ATOM 1562 N N . MET B 1 50 ? -6.477 -19.969 -13.281 1 94.62 50 MET B N 1
ATOM 1563 C CA . MET B 1 50 ? -5.113 -19.453 -13.273 1 94.62 50 MET B CA 1
ATOM 1564 C C . MET B 1 50 ? -4.875 -18.531 -14.477 1 94.62 50 MET B C 1
ATOM 1566 O O . MET B 1 50 ? -3.982 -17.688 -14.445 1 94.62 50 MET B O 1
ATOM 1570 N N . ASP B 1 51 ? -5.684 -18.641 -15.508 1 96.19 51 ASP B N 1
ATOM 1571 C CA . ASP B 1 51 ? -5.555 -17.828 -16.719 1 96.19 51 ASP B CA 1
ATOM 1572 C C . ASP B 1 51 ? -5.84 -16.344 -16.422 1 96.19 51 ASP B C 1
ATOM 1574 O O . ASP B 1 51 ? -5.496 -15.477 -17.219 1 96.19 51 ASP B O 1
ATOM 1578 N N . GLU B 1 52 ? -6.43 -16.078 -15.273 1 97.56 52 GLU B N 1
ATOM 1579 C CA . GLU B 1 52 ? -6.793 -14.719 -14.898 1 97.56 52 GLU B CA 1
ATOM 1580 C C . GLU B 1 52 ? -5.652 -14.031 -14.156 1 97.56 52 GLU B C 1
ATOM 1582 O O . GLU B 1 52 ? -5.684 -12.82 -13.945 1 97.56 52 GLU B O 1
ATOM 1587 N N . LEU B 1 53 ? -4.648 -14.797 -13.883 1 98.06 53 LEU B N 1
ATOM 1588 C CA . LEU B 1 53 ? -3.566 -14.297 -13.039 1 98.06 53 LEU B CA 1
ATOM 1589 C C . LEU B 1 53 ? -2.883 -13.102 -13.688 1 98.06 53 LEU B C 1
ATOM 1591 O O . LEU B 1 53 ? -2.717 -12.055 -13.055 1 98.06 53 LEU B O 1
ATOM 1595 N N . PRO B 1 54 ? -2.543 -13.211 -14.961 1 97.38 54 PRO B N 1
ATOM 1596 C CA . PRO B 1 54 ? -1.827 -12.078 -15.562 1 97.38 54 PRO B CA 1
ATOM 1597 C C . PRO B 1 54 ? -2.627 -10.781 -15.516 1 97.38 54 PRO B C 1
ATOM 1599 O O . PRO B 1 54 ? -2.076 -9.727 -15.203 1 97.38 54 PRO B O 1
ATOM 1602 N N . SER B 1 55 ? -3.875 -10.867 -15.852 1 96.38 55 SER B N 1
ATOM 1603 C CA . SER B 1 55 ? -4.715 -9.672 -15.82 1 96.38 55 SER B CA 1
ATOM 1604 C C . SER B 1 55 ? -4.844 -9.125 -14.398 1 96.38 55 SER B C 1
ATOM 1606 O O . SER B 1 55 ? -4.82 -7.906 -14.195 1 96.38 55 SER B O 1
ATOM 1608 N N . PHE B 1 56 ? -5.031 -9.992 -13.43 1 97.19 56 PHE B N 1
ATOM 1609 C CA . PHE B 1 56 ? -5.117 -9.57 -12.039 1 97.19 56 PHE B CA 1
ATOM 1610 C C . PHE B 1 56 ? -3.838 -8.859 -11.609 1 97.19 56 PHE B C 1
ATOM 1612 O O . PHE B 1 56 ? -3.889 -7.816 -10.953 1 97.19 56 PHE B O 1
ATOM 1619 N N . PHE B 1 57 ? -2.73 -9.438 -11.922 1 97.31 57 PHE B N 1
ATOM 1620 C CA . PHE B 1 57 ? -1.441 -8.875 -11.547 1 97.31 57 PHE B CA 1
ATOM 1621 C C . PHE B 1 57 ? -1.278 -7.473 -12.133 1 97.31 57 PHE B C 1
ATOM 1623 O O . PHE B 1 57 ? -0.767 -6.574 -11.461 1 97.31 57 PHE B O 1
ATOM 1630 N N . MET B 1 58 ? -1.703 -7.305 -13.336 1 94 58 MET B N 1
ATOM 1631 C CA . MET B 1 58 ? -1.647 -5.988 -13.961 1 94 58 MET B CA 1
ATOM 1632 C C . MET B 1 58 ? -2.564 -5.004 -13.25 1 94 58 MET B C 1
ATOM 1634 O O . MET B 1 58 ? -2.164 -3.875 -1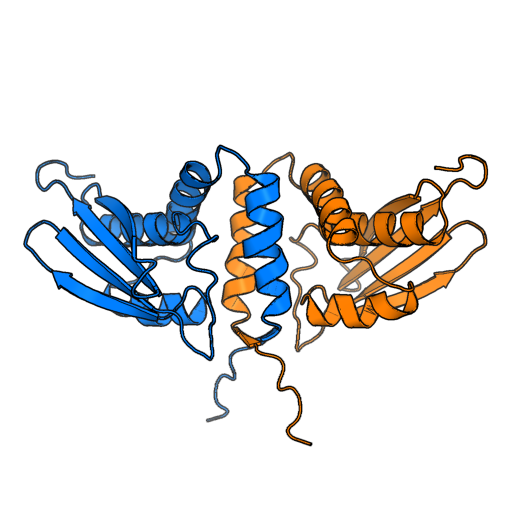2.961 1 94 58 MET B O 1
ATOM 1638 N N . GLU B 1 59 ? -3.695 -5.445 -12.93 1 93.12 59 GLU B N 1
ATOM 1639 C CA . GLU B 1 59 ? -4.68 -4.59 -12.273 1 93.12 59 GLU B CA 1
ATOM 1640 C C . GLU B 1 59 ? -4.242 -4.223 -10.859 1 93.12 59 GLU B C 1
ATOM 1642 O O . GLU B 1 59 ? -4.527 -3.123 -10.383 1 93.12 59 GLU B O 1
ATOM 1647 N N . ALA B 1 60 ? -3.564 -5.141 -10.242 1 94.31 60 ALA B N 1
ATOM 1648 C CA . ALA B 1 60 ? -3.1 -4.926 -8.875 1 94.31 60 ALA B CA 1
ATOM 1649 C C . ALA B 1 60 ? -1.811 -4.109 -8.852 1 94.31 60 ALA B C 1
ATOM 1651 O O . ALA B 1 60 ? -1.346 -3.699 -7.789 1 94.31 60 ALA B O 1
ATOM 1652 N N . GLY B 1 61 ? -1.264 -3.838 -10.07 1 91.81 61 GLY B N 1
ATOM 1653 C CA . GLY B 1 61 ? 0.001 -3.123 -10.141 1 91.81 61 GLY B CA 1
ATOM 1654 C C . GLY B 1 61 ? 1.188 -3.969 -9.719 1 91.81 61 GLY B C 1
ATOM 1655 O O . GLY B 1 61 ? 2.197 -3.443 -9.25 1 91.81 61 GLY B O 1
ATOM 1656 N N . TRP B 1 62 ? 1.088 -5.332 -9.797 1 95.5 62 TRP B N 1
ATOM 1657 C CA . TRP B 1 62 ? 2.113 -6.246 -9.312 1 95.5 62 TRP B CA 1
ATOM 1658 C C . TRP B 1 62 ? 3.115 -6.578 -10.414 1 95.5 62 TRP B C 1
ATOM 1660 O O . TRP B 1 62 ? 4.156 -7.188 -10.156 1 95.5 62 TRP B O 1
ATOM 1670 N N . GLY B 1 63 ? 2.795 -6.109 -11.633 1 94.62 63 GLY B N 1
ATOM 1671 C CA . GLY B 1 63 ? 3.691 -6.379 -12.742 1 94.62 63 GLY B CA 1
ATOM 1672 C C . GLY B 1 63 ? 3.084 -7.289 -13.797 1 94.62 63 GLY B C 1
ATOM 1673 O O . GLY B 1 63 ? 1.885 -7.57 -13.758 1 94.62 63 GLY B O 1
ATOM 1674 N N . GLN B 1 64 ? 3.891 -7.602 -14.773 1 96.12 64 GLN B N 1
ATOM 1675 C CA . GLN B 1 64 ? 3.469 -8.492 -15.844 1 96.12 64 GLN B CA 1
ATOM 1676 C C . GLN B 1 64 ? 3.863 -9.938 -15.547 1 96.12 64 GLN B C 1
ATOM 1678 O O . GLN B 1 64 ? 5.051 -10.266 -15.516 1 96.12 64 GLN B O 1
ATOM 1683 N N . LEU B 1 65 ? 2.893 -10.781 -15.383 1 97.75 65 LEU B N 1
ATOM 1684 C CA . LEU B 1 65 ? 3.119 -12.188 -15.07 1 97.75 65 LEU B CA 1
ATOM 1685 C C . LEU B 1 65 ? 2.986 -13.055 -16.312 1 97.75 65 LEU B C 1
ATOM 1687 O O . LEU B 1 65 ? 2.014 -12.93 -17.062 1 97.75 65 LEU B O 1
ATOM 1691 N N . VAL B 1 66 ? 3.963 -13.883 -16.547 1 97.81 66 VAL B N 1
ATOM 1692 C CA . VAL B 1 66 ? 3.963 -14.758 -17.703 1 97.81 66 VAL B CA 1
ATOM 1693 C C . VAL B 1 66 ? 4.195 -16.203 -17.281 1 97.81 66 VAL B C 1
ATOM 1695 O O . VAL B 1 66 ? 5.102 -16.484 -16.484 1 97.81 66 VAL B O 1
ATOM 1698 N N . LEU B 1 67 ? 3.393 -17.125 -17.797 1 97.88 67 LEU B N 1
ATOM 1699 C CA . LEU B 1 67 ? 3.621 -18.531 -17.562 1 97.88 67 LEU B CA 1
ATOM 1700 C C . LEU B 1 67 ? 4.801 -19.047 -18.375 1 97.88 67 LEU B C 1
ATOM 1702 O O . LEU B 1 67 ? 4.812 -18.922 -19.609 1 97.88 67 LEU B O 1
ATOM 1706 N N . GLU B 1 68 ? 5.738 -19.531 -17.719 1 97.12 68 GLU B N 1
ATOM 1707 C CA . GLU B 1 68 ? 6.938 -20 -18.391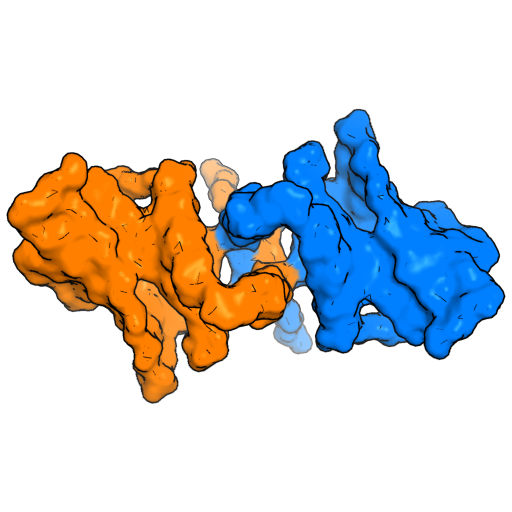 1 97.12 68 GLU B CA 1
ATOM 1708 C C . GLU B 1 68 ? 6.852 -21.5 -18.672 1 97.12 68 GLU B C 1
ATOM 1710 O O . GLU B 1 68 ? 7.277 -21.969 -19.734 1 97.12 68 GLU B O 1
ATOM 1715 N N . LYS B 1 69 ? 6.484 -22.266 -17.594 1 96.38 69 LYS B N 1
ATOM 1716 C CA . LYS B 1 69 ? 6.512 -23.734 -17.672 1 96.38 69 LYS B CA 1
ATOM 1717 C C . LYS B 1 69 ? 5.461 -24.344 -16.75 1 96.38 69 LYS B C 1
ATOM 1719 O O . LYS B 1 69 ? 5.219 -23.844 -15.648 1 96.38 69 LYS B O 1
ATOM 1724 N N . GLU B 1 70 ? 4.812 -25.391 -17.266 1 94.56 70 GLU B N 1
ATOM 1725 C CA . GLU B 1 70 ? 3.893 -26.203 -16.469 1 94.56 70 GLU B CA 1
ATOM 1726 C C . GLU B 1 70 ? 4.258 -27.688 -16.531 1 94.56 70 GLU B C 1
ATOM 1728 O O . GLU B 1 70 ? 4.434 -28.234 -17.609 1 94.56 70 GLU B O 1
ATOM 1733 N N . THR B 1 71 ? 4.488 -28.25 -15.383 1 92.94 71 THR B N 1
ATOM 1734 C CA . THR B 1 71 ? 4.723 -29.688 -15.281 1 92.94 71 THR B CA 1
ATOM 1735 C C . THR B 1 71 ? 3.576 -30.375 -14.539 1 92.94 71 THR B C 1
ATOM 1737 O O . THR B 1 71 ? 2.523 -29.766 -14.32 1 92.94 71 THR B O 1
ATOM 1740 N N . LYS B 1 72 ? 3.691 -31.672 -14.203 1 88.88 72 LYS B N 1
ATOM 1741 C CA . LYS B 1 72 ? 2.65 -32.438 -13.523 1 88.88 72 LYS B CA 1
ATOM 1742 C C . LYS B 1 72 ? 2.438 -31.938 -12.102 1 88.88 72 LYS B C 1
ATOM 1744 O O . LYS B 1 72 ? 1.325 -31.984 -11.578 1 88.88 72 LYS B O 1
ATOM 1749 N N . ASP B 1 73 ? 3.574 -31.422 -11.508 1 92.5 73 ASP B N 1
ATOM 1750 C CA . ASP B 1 73 ? 3.451 -31.078 -10.094 1 92.5 73 ASP B CA 1
ATOM 1751 C C . ASP B 1 73 ? 3.957 -29.656 -9.828 1 92.5 73 ASP B C 1
ATOM 1753 O O . ASP B 1 73 ? 4.094 -29.25 -8.672 1 92.5 73 ASP B O 1
ATOM 1757 N N . GLU B 1 74 ? 4.289 -28.906 -10.961 1 95.56 74 GLU B N 1
ATOM 1758 C CA . GLU B 1 74 ? 4.848 -27.562 -10.766 1 95.56 74 GLU B CA 1
ATOM 1759 C C . GLU B 1 74 ? 4.352 -26.594 -11.828 1 95.56 74 GLU B C 1
ATOM 1761 O O . GLU B 1 74 ? 4.086 -27 -12.969 1 95.56 74 GLU B O 1
ATOM 1766 N N . LEU B 1 75 ? 4.234 -25.359 -11.453 1 96.69 75 LEU B N 1
ATOM 1767 C CA . LEU B 1 75 ? 4.043 -24.234 -12.359 1 96.69 75 LEU B CA 1
ATOM 1768 C C . LEU B 1 75 ? 5.148 -23.203 -12.18 1 96.69 75 LEU B C 1
ATOM 1770 O O . LEU B 1 75 ? 5.543 -22.906 -11.055 1 96.69 75 LEU B O 1
ATOM 1774 N N . HIS B 1 76 ? 5.617 -22.75 -13.297 1 98.31 76 HIS B N 1
ATOM 1775 C CA . HIS B 1 76 ? 6.66 -21.734 -13.273 1 98.31 76 HIS B CA 1
ATOM 1776 C C . HIS B 1 76 ? 6.188 -20.438 -13.945 1 98.31 76 HIS B C 1
ATOM 1778 O O . HIS B 1 76 ? 5.75 -20.469 -15.102 1 98.31 76 HIS B O 1
ATOM 1784 N N . TYR B 1 77 ? 6.227 -19.391 -13.203 1 98.44 77 TYR B N 1
ATOM 1785 C CA . TYR B 1 77 ? 5.902 -18.062 -13.734 1 98.44 77 TYR B CA 1
ATOM 1786 C C . TYR B 1 77 ? 7.109 -17.141 -13.672 1 98.44 77 TYR B C 1
ATOM 1788 O O . TYR B 1 77 ? 8.008 -17.328 -12.844 1 98.44 77 TYR B O 1
ATOM 1796 N N . ILE B 1 78 ? 7.07 -16.141 -14.555 1 98.12 78 ILE B N 1
ATOM 1797 C CA . ILE B 1 78 ? 8.047 -15.055 -14.516 1 98.12 78 ILE B CA 1
ATOM 1798 C C . ILE B 1 78 ? 7.324 -13.711 -14.398 1 98.12 78 ILE B C 1
ATOM 1800 O O . ILE B 1 78 ? 6.316 -13.484 -15.07 1 98.12 78 ILE B O 1
ATOM 1804 N N . LEU B 1 79 ? 7.789 -12.93 -13.5 1 97.88 79 LEU B N 1
ATOM 1805 C CA . LEU B 1 79 ? 7.277 -11.57 -13.336 1 97.88 79 LEU B CA 1
ATOM 1806 C C . LEU B 1 79 ? 8.234 -10.555 -13.945 1 97.88 79 LEU B C 1
ATOM 1808 O O . LEU B 1 79 ? 9.414 -10.523 -13.602 1 97.88 79 LEU B O 1
ATOM 1812 N N . LEU B 1 80 ? 7.648 -9.773 -14.781 1 95.75 80 LEU B N 1
ATOM 1813 C CA . LEU B 1 80 ? 8.438 -8.766 -15.484 1 95.75 80 LEU B CA 1
ATOM 1814 C C . LEU B 1 80 ? 8.031 -7.363 -15.062 1 95.75 80 LEU B C 1
ATOM 1816 O O . LEU B 1 80 ? 6.871 -7.133 -14.711 1 95.75 80 LEU B O 1
ATOM 1820 N N . THR B 1 81 ? 9.047 -6.477 -15.016 1 90 81 THR B N 1
ATOM 1821 C CA . THR B 1 81 ? 8.781 -5.051 -14.875 1 90 81 THR B CA 1
ATOM 1822 C C . THR B 1 81 ? 8.625 -4.391 -16.234 1 90 81 THR B C 1
ATOM 1824 O O . THR B 1 81 ? 9.133 -4.895 -17.234 1 90 81 THR B O 1
ATOM 1827 N N . THR B 1 82 ? 7.746 -3.455 -16.281 1 85.81 82 THR B N 1
ATOM 1828 C CA . THR B 1 82 ? 7.574 -2.717 -17.531 1 85.81 82 THR B CA 1
ATOM 1829 C C . THR B 1 82 ? 7.828 -1.227 -17.312 1 85.81 82 THR B C 1
ATOM 1831 O O . THR B 1 82 ? 7.934 -0.768 -16.172 1 85.81 82 THR B O 1
ATOM 1834 N N . GLU B 1 83 ? 7.973 -0.524 -18.422 1 82.81 83 GLU B N 1
ATOM 1835 C CA . GLU B 1 83 ? 8.133 0.924 -18.328 1 82.81 83 GLU B CA 1
ATOM 1836 C C . GLU B 1 83 ? 6.922 1.573 -17.672 1 82.81 83 GLU B C 1
ATOM 1838 O O . GLU B 1 83 ? 7.059 2.564 -16.953 1 82.81 83 GLU B O 1
ATOM 1843 N N . GLU B 1 84 ? 5.777 0.983 -17.906 1 80.44 84 GLU B N 1
ATOM 1844 C CA . GLU B 1 84 ? 4.527 1.508 -17.359 1 80.44 84 GLU B CA 1
ATOM 1845 C C . GLU B 1 84 ? 4.383 1.147 -15.883 1 80.44 84 GLU B C 1
ATOM 1847 O O . GLU B 1 84 ? 3.744 1.877 -15.125 1 80.44 84 GLU B O 1
ATOM 1852 N N . LEU B 1 85 ? 4.945 0.038 -15.547 1 85.06 85 LEU B N 1
ATOM 1853 C CA . LEU B 1 85 ? 4.887 -0.461 -14.18 1 85.06 85 LEU B CA 1
ATOM 1854 C C . LEU B 1 85 ? 6.273 -0.859 -13.688 1 85.06 85 LEU B C 1
ATOM 1856 O O . LEU B 1 85 ? 6.594 -2.049 -13.609 1 85.06 85 LEU B O 1
ATOM 1860 N N . PRO B 1 86 ? 6.988 0.149 -13.312 1 84.12 86 PRO B N 1
ATOM 1861 C CA . PRO B 1 86 ? 8.352 -0.14 -12.867 1 84.12 86 PRO B CA 1
ATOM 1862 C C . PRO B 1 86 ? 8.398 -0.722 -11.453 1 84.12 86 PRO B C 1
ATOM 1864 O O . PRO B 1 86 ? 7.852 -0.13 -10.523 1 84.12 86 PRO B O 1
ATOM 1867 N N . LEU B 1 87 ? 8.961 -1.855 -11.406 1 87.75 87 LEU B N 1
ATOM 1868 C CA . LEU B 1 87 ? 9.086 -2.514 -10.109 1 87.75 87 LEU B CA 1
ATOM 1869 C C . LEU B 1 87 ? 10.523 -2.42 -9.594 1 87.75 87 LEU B C 1
ATOM 1871 O O . LEU B 1 87 ? 11.477 -2.525 -10.367 1 87.75 87 LEU B O 1
ATOM 1875 N N . ASN B 1 88 ? 10.586 -2.133 -8.359 1 88.88 88 ASN B N 1
ATOM 1876 C CA . ASN B 1 88 ? 11.891 -2.207 -7.703 1 88.88 88 ASN B CA 1
ATOM 1877 C C . ASN B 1 88 ? 12.25 -3.645 -7.34 1 88.88 88 ASN B C 1
ATOM 1879 O O . ASN B 1 88 ? 12.281 -3.998 -6.16 1 88.88 88 ASN B O 1
ATOM 1883 N N . ILE B 1 89 ? 12.734 -4.41 -8.281 1 91.12 89 ILE B N 1
ATOM 1884 C CA . ILE B 1 89 ? 12.898 -5.852 -8.148 1 91.12 89 ILE B CA 1
ATOM 1885 C C . ILE B 1 89 ? 14.008 -6.152 -7.141 1 91.12 89 ILE B C 1
ATOM 1887 O O . ILE B 1 89 ? 13.883 -7.07 -6.328 1 91.12 89 ILE B O 1
ATOM 1891 N N . VAL B 1 90 ? 15.055 -5.414 -7.129 1 90.31 90 VAL B N 1
ATOM 1892 C CA . VAL B 1 90 ? 16.219 -5.676 -6.289 1 90.31 90 VAL B CA 1
ATOM 1893 C C . VAL B 1 90 ? 15.836 -5.508 -4.816 1 90.31 90 VAL B C 1
ATOM 1895 O O . VAL B 1 90 ? 16.141 -6.367 -3.988 1 90.31 90 VAL B O 1
ATOM 1898 N N . GLN B 1 91 ? 15.055 -4.523 -4.453 1 91.62 91 GLN B N 1
ATOM 1899 C CA . GLN B 1 91 ? 14.82 -4.188 -3.053 1 91.62 91 GLN B CA 1
ATOM 1900 C C . GLN B 1 91 ? 13.484 -4.746 -2.572 1 91.62 91 GLN B C 1
ATOM 1902 O O . GLN B 1 91 ? 13.32 -5.062 -1.391 1 91.62 91 GLN B O 1
ATOM 1907 N N . ARG B 1 92 ? 12.57 -4.98 -3.451 1 94.06 92 ARG B N 1
ATOM 1908 C CA . ARG B 1 92 ? 11.203 -5.328 -3.076 1 94.06 92 ARG B CA 1
ATOM 1909 C C . ARG B 1 92 ? 11.086 -6.812 -2.73 1 94.06 92 ARG B C 1
ATOM 1911 O O . ARG B 1 92 ? 11.703 -7.656 -3.383 1 94.06 92 ARG B O 1
ATOM 1918 N N . CYS B 1 93 ? 10.32 -7.094 -1.678 1 96 93 CYS B N 1
ATOM 1919 C CA . CYS B 1 93 ? 9.945 -8.453 -1.32 1 96 93 CYS B CA 1
ATOM 1920 C C . CYS B 1 93 ? 8.734 -8.922 -2.127 1 96 93 CYS B C 1
ATOM 1922 O O . CYS B 1 93 ? 7.727 -8.219 -2.201 1 96 93 CYS B O 1
ATOM 1924 N N . PHE B 1 94 ? 8.773 -10.117 -2.725 1 97.69 94 PHE B N 1
ATOM 1925 C CA . PHE B 1 94 ? 7.707 -10.57 -3.604 1 97.69 94 PHE B CA 1
ATOM 1926 C C . PHE B 1 94 ? 6.969 -11.758 -2.992 1 97.69 94 PHE B C 1
ATOM 1928 O O . PHE B 1 94 ? 6.352 -12.547 -3.709 1 97.69 94 PHE B O 1
ATOM 1935 N N . ARG B 1 95 ? 7.074 -11.828 -1.678 1 97.75 95 ARG B N 1
ATOM 1936 C CA . ARG B 1 95 ? 6.418 -12.922 -0.974 1 97.75 95 ARG B CA 1
ATOM 1937 C C . ARG B 1 95 ? 4.902 -12.742 -0.975 1 97.75 95 ARG B C 1
ATOM 1939 O O . ARG B 1 95 ? 4.156 -13.719 -0.934 1 97.75 95 ARG B O 1
ATOM 1946 N N . LEU B 1 96 ? 4.402 -11.539 -1.011 1 98 96 LEU B N 1
ATOM 1947 C CA . LEU B 1 96 ? 2.975 -11.273 -1.157 1 98 96 LEU B CA 1
ATOM 1948 C C . LEU B 1 96 ? 2.424 -11.953 -2.408 1 98 96 LEU B C 1
ATOM 1950 O O . LEU B 1 96 ? 1.435 -12.68 -2.338 1 98 96 LEU B O 1
ATOM 1954 N N . GLU B 1 97 ? 3.096 -11.672 -3.531 1 98.5 97 GLU B N 1
ATOM 1955 C CA . GLU B 1 97 ? 2.701 -12.242 -4.812 1 98.5 97 GLU B CA 1
ATOM 1956 C C . GLU B 1 97 ? 2.805 -13.766 -4.793 1 98.5 97 GLU B C 1
ATOM 1958 O O . GLU B 1 97 ? 1.934 -14.461 -5.32 1 98.5 97 GLU B O 1
ATOM 1963 N N . ALA B 1 98 ? 3.865 -14.258 -4.141 1 98.69 98 ALA B N 1
ATOM 1964 C CA . ALA B 1 98 ? 4.066 -15.703 -4.047 1 98.69 98 ALA B CA 1
ATOM 1965 C C . ALA B 1 98 ? 2.93 -16.359 -3.271 1 98.69 98 ALA B C 1
ATOM 1967 O O . ALA B 1 98 ? 2.383 -17.375 -3.707 1 98.69 98 ALA B O 1
ATOM 1968 N N . GLY B 1 99 ? 2.625 -15.789 -2.154 1 98.56 99 GLY B N 1
ATOM 1969 C CA . GLY B 1 99 ? 1.511 -16.312 -1.38 1 98.56 99 GLY B CA 1
ATOM 1970 C C . GLY B 1 99 ? 0.195 -16.281 -2.135 1 98.56 99 GLY B C 1
ATOM 1971 O O . GLY B 1 99 ? -0.584 -17.234 -2.066 1 98.56 99 GLY B O 1
ATOM 1972 N N . PHE B 1 100 ? -0.028 -15.203 -2.791 1 98.75 100 PHE B N 1
ATOM 1973 C CA . PHE B 1 100 ? -1.23 -15.055 -3.602 1 98.75 100 PHE B CA 1
ATOM 1974 C C . PHE B 1 100 ? -1.323 -16.172 -4.641 1 98.75 100 PHE B C 1
ATOM 1976 O O . PHE B 1 100 ? -2.373 -16.797 -4.797 1 98.75 100 PHE B O 1
ATOM 1983 N N . LEU B 1 101 ? -0.26 -16.438 -5.301 1 98.69 101 LEU B N 1
ATOM 1984 C CA . LEU B 1 101 ? -0.2 -17.469 -6.328 1 98.69 101 LEU B CA 1
ATOM 1985 C C . LEU B 1 101 ? -0.45 -18.844 -5.723 1 98.69 101 LEU B C 1
ATOM 1987 O O . LEU B 1 101 ? -1.234 -19.625 -6.258 1 98.69 101 LEU B O 1
ATOM 1991 N N . ALA B 1 102 ? 0.247 -19.156 -4.633 1 98.31 102 ALA B N 1
ATOM 1992 C CA . ALA B 1 102 ? 0.112 -20.438 -3.971 1 98.31 102 ALA B CA 1
ATOM 1993 C C . ALA B 1 102 ? -1.343 -20.734 -3.611 1 98.31 102 ALA B C 1
ATOM 1995 O O . ALA B 1 102 ? -1.857 -21.812 -3.893 1 98.31 102 ALA B O 1
ATOM 1996 N N . GLU B 1 103 ? -1.965 -19.781 -3 1 98.19 103 GLU B N 1
ATOM 1997 C CA . GLU B 1 103 ? -3.338 -19.969 -2.539 1 98.19 103 GLU B CA 1
ATOM 1998 C C . GLU B 1 103 ? -4.301 -20.109 -3.715 1 98.19 103 GLU B C 1
ATOM 2000 O O . GLU B 1 103 ? -5.234 -20.906 -3.662 1 98.19 103 GLU B O 1
ATOM 2005 N N . GLN B 1 104 ? -4.102 -19.25 -4.758 1 98.06 104 GLN B N 1
ATOM 2006 C CA . GLN B 1 104 ? -4.957 -19.375 -5.93 1 98.06 104 GLN B CA 1
ATOM 2007 C C . GLN B 1 104 ? -4.887 -20.781 -6.523 1 98.06 104 GLN B C 1
ATOM 2009 O O . GLN B 1 104 ? -5.918 -21.391 -6.824 1 98.06 104 GLN B O 1
ATOM 2014 N N . LYS B 1 105 ? -3.703 -21.328 -6.652 1 97.12 105 LYS B N 1
ATOM 2015 C CA . LYS B 1 105 ? -3.527 -22.672 -7.203 1 97.12 105 LYS B CA 1
ATOM 2016 C C . LYS B 1 105 ? -4.105 -23.734 -6.27 1 97.12 105 LYS B C 1
ATOM 2018 O O . LYS B 1 105 ? -4.73 -24.688 -6.723 1 97.12 105 LYS B O 1
ATOM 2023 N N . GLN B 1 106 ? -3.834 -23.547 -5.008 1 95.75 106 GLN B N 1
ATOM 2024 C CA . GLN B 1 106 ? -4.352 -24.469 -4.016 1 95.75 106 GLN B CA 1
ATOM 2025 C C . GLN B 1 106 ? -5.871 -24.578 -4.09 1 95.75 106 GLN B C 1
ATOM 2027 O O . GLN B 1 106 ? -6.43 -25.672 -4.043 1 95.75 106 GLN B O 1
ATOM 2032 N N . LYS B 1 107 ? -6.52 -23.453 -4.184 1 95.19 107 LYS B N 1
ATOM 2033 C CA . LYS B 1 107 ? -7.977 -23.422 -4.273 1 95.19 107 LYS B CA 1
ATOM 2034 C C . LYS B 1 107 ? -8.453 -24.141 -5.539 1 95.19 107 LYS B C 1
ATOM 2036 O O . LYS B 1 107 ? -9.469 -24.828 -5.52 1 95.19 107 LYS B O 1
ATOM 2041 N N . GLN B 1 108 ? -7.789 -23.891 -6.566 1 91.69 108 GLN B N 1
ATOM 2042 C CA . GLN B 1 108 ? -8.164 -24.469 -7.852 1 91.69 108 GLN B CA 1
ATOM 2043 C C . GLN B 1 108 ? -7.898 -25.969 -7.879 1 91.69 108 GLN B C 1
ATOM 2045 O O . GLN B 1 108 ? -8.695 -26.734 -8.422 1 91.69 108 GLN B O 1
ATOM 2050 N N . LEU B 1 109 ? -6.812 -26.438 -7.324 1 88.5 109 LEU B N 1
ATOM 2051 C CA . LEU B 1 109 ? -6.363 -27.828 -7.379 1 88.5 109 LEU B CA 1
ATOM 2052 C C . LEU B 1 109 ? -6.926 -28.625 -6.211 1 88.5 109 LEU B C 1
ATOM 2054 O O . LEU B 1 109 ? -7.145 -29.828 -6.328 1 88.5 109 LEU B O 1
ATOM 2058 N N . GLY B 1 110 ? -7.066 -27.953 -5.078 1 90.38 110 GLY B N 1
ATOM 2059 C CA . GLY B 1 110 ? -7.539 -28.625 -3.877 1 90.38 110 GLY B CA 1
ATOM 2060 C C . GLY B 1 110 ? -6.43 -29.312 -3.098 1 90.38 110 GLY B C 1
ATOM 2061 O O . GLY B 1 110 ? -6.691 -30.125 -2.215 1 90.38 110 GLY B O 1
ATOM 2062 N N . TYR B 1 111 ? -5.141 -29.062 -3.479 1 91.19 111 TYR B N 1
ATOM 2063 C CA . TYR B 1 111 ? -3.971 -29.594 -2.791 1 91.19 111 TYR B CA 1
ATOM 2064 C C . TYR B 1 111 ? -3.145 -28.484 -2.172 1 91.19 111 TYR B C 1
ATOM 2066 O O . TYR B 1 111 ? -3.068 -27.375 -2.721 1 91.19 111 TYR B O 1
ATOM 2074 N N . LEU B 1 112 ? -2.545 -28.812 -1.081 1 93.06 112 LEU B N 1
ATOM 2075 C CA . LEU B 1 112 ? -1.63 -27.844 -0.483 1 93.06 112 LEU B CA 1
ATOM 2076 C C . LEU B 1 112 ? -0.583 -27.391 -1.493 1 93.06 112 LEU B C 1
ATOM 2078 O O . LEU B 1 112 ? 0.057 -28.219 -2.146 1 93.06 112 LEU B O 1
ATOM 2082 N N . THR B 1 113 ? -0.482 -26.125 -1.628 1 96.69 113 THR B N 1
ATOM 2083 C CA . THR B 1 113 ? 0.422 -25.578 -2.629 1 96.69 113 THR B CA 1
ATOM 2084 C C . THR B 1 113 ? 1.324 -24.516 -2.01 1 96.69 113 THR B C 1
ATOM 2086 O O . THR B 1 113 ? 0.868 -23.688 -1.207 1 96.69 113 THR B O 1
ATOM 2089 N N . GLU B 1 114 ? 2.559 -24.594 -2.326 1 97.44 114 GLU B N 1
ATOM 2090 C CA . GLU B 1 114 ? 3.541 -23.594 -1.927 1 97.44 114 GLU B CA 1
ATOM 2091 C C . GLU B 1 114 ? 4.137 -22.891 -3.143 1 97.44 114 GLU B C 1
ATOM 2093 O O . GLU B 1 114 ? 4.156 -23.453 -4.242 1 97.44 114 GLU B O 1
ATOM 2098 N N . CYS B 1 115 ? 4.555 -21.734 -2.91 1 98.44 115 CYS B N 1
ATOM 2099 C CA . CYS B 1 115 ? 5.195 -20.953 -3.971 1 98.44 115 CYS B CA 1
ATOM 2100 C C . CYS B 1 115 ? 6.508 -20.344 -3.49 1 98.44 115 CYS B C 1
ATOM 2102 O O . CYS B 1 115 ? 6.539 -19.656 -2.475 1 98.44 115 CYS B O 1
ATOM 2104 N N . TYR B 1 116 ? 7.496 -20.625 -4.281 1 97.56 116 TYR B N 1
ATOM 2105 C CA . TYR B 1 116 ? 8.82 -20.047 -4.031 1 97.56 116 TYR B CA 1
ATOM 2106 C C . TYR B 1 116 ? 9.156 -18.984 -5.066 1 97.56 116 TYR B C 1
ATOM 2108 O O . TYR B 1 116 ? 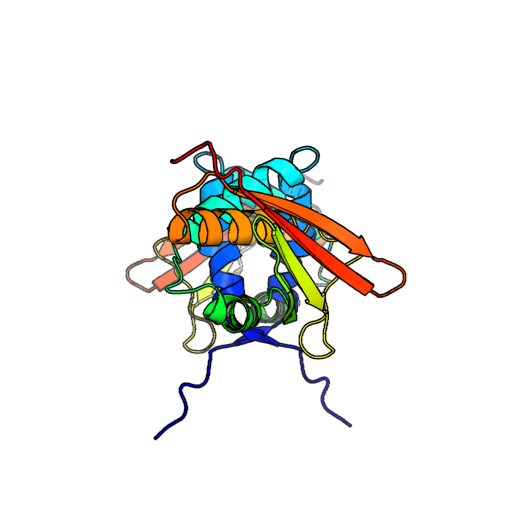8.789 -19.109 -6.238 1 97.56 116 TYR B O 1
ATOM 2116 N N . GLU B 1 117 ? 9.789 -17.969 -4.605 1 97.25 117 GLU B N 1
ATOM 2117 C CA . GLU B 1 117 ? 10.188 -16.906 -5.527 1 97.25 117 GLU B CA 1
ATOM 2118 C C . GLU B 1 117 ? 11.703 -16.75 -5.57 1 97.25 117 GLU B C 1
ATOM 2120 O O . GLU B 1 117 ? 12.383 -16.953 -4.562 1 97.25 117 GLU B O 1
ATOM 2125 N N . GLU B 1 118 ? 12.203 -16.484 -6.668 1 96.75 118 GLU B N 1
ATOM 2126 C CA . GLU B 1 118 ? 13.625 -16.234 -6.879 1 96.75 118 GLU B CA 1
ATOM 2127 C C . GLU B 1 118 ? 13.836 -15.008 -7.773 1 96.75 118 GLU B C 1
ATOM 2129 O O . GLU B 1 118 ? 13.297 -14.953 -8.883 1 96.75 118 GLU B O 1
ATOM 2134 N N . LYS B 1 119 ? 14.617 -14.07 -7.27 1 96.31 119 LYS B N 1
ATOM 2135 C CA . LYS B 1 119 ? 14.945 -12.883 -8.062 1 96.31 119 LYS B CA 1
ATOM 2136 C C . LYS B 1 119 ? 16.109 -13.156 -9.008 1 96.31 119 LYS B C 1
ATOM 2138 O O . LYS B 1 119 ? 17.094 -13.789 -8.625 1 96.31 119 LYS B O 1
ATOM 2143 N N . ASP B 1 120 ? 15.953 -12.836 -10.195 1 94.75 120 ASP B N 1
ATOM 2144 C CA . ASP B 1 120 ? 17.047 -12.773 -11.156 1 94.75 120 ASP B CA 1
ATOM 2145 C C . ASP B 1 120 ? 17.484 -11.336 -11.414 1 94.75 120 ASP B C 1
ATOM 2147 O O . ASP B 1 120 ? 16.969 -10.688 -12.336 1 94.75 120 ASP B O 1
ATOM 2151 N N . ASN B 1 121 ? 18.391 -10.836 -10.672 1 91.25 121 ASN B N 1
ATOM 2152 C CA . ASN B 1 121 ? 18.797 -9.438 -10.703 1 91.25 121 ASN B CA 1
ATOM 2153 C C . ASN B 1 121 ? 19.469 -9.086 -12.023 1 91.25 121 ASN B C 1
ATOM 2155 O O . ASN B 1 121 ? 19.391 -7.941 -12.484 1 91.25 121 ASN B O 1
ATOM 2159 N N . ASP B 1 122 ? 20.141 -10.047 -12.57 1 91 122 ASP B N 1
ATOM 2160 C CA . ASP B 1 122 ? 20.781 -9.82 -13.852 1 91 122 ASP B CA 1
ATOM 2161 C C . ASP B 1 122 ? 19.766 -9.562 -14.953 1 91 122 ASP B C 1
ATOM 2163 O O . ASP B 1 122 ? 19.953 -8.688 -15.797 1 91 122 ASP B O 1
ATOM 2167 N N . LYS B 1 123 ? 18.688 -10.359 -14.969 1 91.31 123 LYS B N 1
ATOM 2168 C CA . LYS B 1 123 ? 17.656 -10.25 -15.992 1 91.31 123 LYS B CA 1
ATOM 2169 C C . LYS B 1 123 ? 16.531 -9.305 -15.547 1 91.31 123 LYS B C 1
ATOM 2171 O O . LYS B 1 123 ? 15.625 -9 -16.328 1 91.31 123 LYS B O 1
ATOM 2176 N N . HIS B 1 124 ? 16.516 -8.852 -14.328 1 92.38 124 HIS B N 1
ATOM 2177 C CA . HIS B 1 124 ? 15.523 -7.969 -13.727 1 92.38 124 HIS B CA 1
ATOM 2178 C C . HIS B 1 124 ? 14.133 -8.594 -13.773 1 92.38 124 HIS B C 1
ATOM 2180 O O . HIS B 1 124 ? 13.172 -7.953 -14.219 1 92.38 124 HIS B O 1
ATOM 2186 N N . VAL B 1 125 ? 14.078 -9.852 -13.438 1 95.88 125 VAL B N 1
ATOM 2187 C CA . VAL B 1 125 ? 12.805 -10.562 -13.367 1 95.88 125 VAL B CA 1
ATOM 2188 C C . VAL B 1 125 ? 12.719 -11.328 -12.047 1 95.88 125 VAL B C 1
ATOM 2190 O O . VAL B 1 125 ? 13.727 -11.508 -11.359 1 95.88 125 VAL B O 1
ATOM 2193 N N . VAL B 1 126 ? 11.516 -11.719 -11.695 1 98.12 126 VAL B N 1
ATOM 2194 C CA . VAL B 1 126 ? 11.273 -12.594 -10.555 1 98.12 126 VAL B CA 1
ATOM 2195 C C . VAL B 1 126 ? 10.648 -13.898 -11.023 1 98.12 126 VAL B C 1
ATOM 2197 O O . VAL B 1 126 ? 9.664 -13.891 -11.773 1 98.12 126 VAL B O 1
ATOM 2200 N N . LYS B 1 127 ? 11.219 -14.992 -10.602 1 98.31 127 LYS B N 1
ATOM 2201 C CA . LYS B 1 127 ? 10.688 -16.297 -10.953 1 98.31 127 LYS B CA 1
ATOM 2202 C C . LYS B 1 127 ? 9.859 -16.891 -9.805 1 98.31 127 LYS B C 1
ATOM 2204 O O . LYS B 1 127 ? 10.273 -16.828 -8.641 1 98.31 127 LYS B O 1
ATOM 2209 N N . PHE B 1 128 ? 8.727 -17.375 -10.109 1 98.69 128 PHE B N 1
ATOM 2210 C CA . PHE B 1 128 ? 7.867 -18.062 -9.141 1 98.69 128 PHE B CA 1
ATOM 2211 C C . PHE B 1 128 ? 7.719 -19.531 -9.492 1 98.69 128 PHE B C 1
ATOM 2213 O O . PHE B 1 128 ? 7.41 -19.875 -10.633 1 98.69 128 PHE B O 1
ATOM 2220 N N . THR B 1 129 ? 7.902 -20.344 -8.555 1 98.56 129 THR B N 1
ATOM 2221 C CA . THR B 1 129 ? 7.695 -21.781 -8.734 1 98.56 129 THR B CA 1
ATOM 2222 C C . THR B 1 129 ? 6.637 -22.297 -7.766 1 98.56 129 THR B C 1
ATOM 2224 O O . THR B 1 129 ? 6.828 -22.266 -6.547 1 98.56 129 THR B O 1
ATOM 2227 N N . LEU B 1 130 ? 5.57 -22.688 -8.258 1 98 130 LEU B N 1
ATOM 2228 C CA . LEU B 1 130 ? 4.523 -23.312 -7.465 1 98 130 LEU B CA 1
ATOM 2229 C C . LEU B 1 130 ? 4.688 -24.828 -7.445 1 98 130 LEU B C 1
ATOM 2231 O O . LEU B 1 130 ? 4.863 -25.453 -8.492 1 98 130 LEU B O 1
ATOM 2235 N N . LYS B 1 131 ? 4.645 -25.344 -6.27 1 96.31 131 LYS B N 1
ATOM 2236 C CA . LYS B 1 131 ? 4.75 -26.797 -6.082 1 96.31 131 LYS B CA 1
ATOM 2237 C C . LYS B 1 131 ? 3.605 -27.328 -5.223 1 96.31 131 LYS B C 1
ATOM 2239 O O . LYS B 1 131 ? 3.215 -26.688 -4.242 1 96.31 131 LYS B O 1
ATOM 2244 N N . TRP B 1 132 ? 3.039 -28.453 -5.613 1 93.12 132 TRP B N 1
ATOM 2245 C CA . TRP B 1 132 ? 1.974 -29.078 -4.836 1 93.12 132 TRP B CA 1
ATOM 2246 C C . TRP B 1 132 ? 2.209 -30.578 -4.703 1 93.12 132 TRP B C 1
ATOM 2248 O O . TRP B 1 132 ? 2.881 -31.188 -5.539 1 93.12 132 TRP B O 1
ATOM 2258 N N . ASP B 1 133 ? 1.929 -31 -3.564 1 82.62 133 ASP B N 1
ATOM 2259 C CA . ASP B 1 133 ? 2.062 -32.438 -3.311 1 82.62 133 ASP B CA 1
ATOM 2260 C C . ASP B 1 133 ? 0.783 -33.188 -3.686 1 82.62 133 ASP B C 1
ATOM 2262 O O . ASP B 1 133 ? -0.276 -32.938 -3.104 1 82.62 133 ASP B O 1
ATOM 2266 N N . LEU B 1 134 ? 0.812 -34.125 -4.613 1 69.12 134 LEU B N 1
ATOM 2267 C CA . LEU B 1 134 ? -0.321 -34.906 -5.09 1 69.12 134 LEU B CA 1
ATOM 2268 C C . LEU B 1 134 ? -0.844 -35.844 -3.994 1 69.12 134 LEU B C 1
ATOM 2270 O O . LEU B 1 134 ? -1.987 -36.281 -4.055 1 69.12 134 LEU B O 1
ATOM 2274 N N . LYS B 1 135 ? -0.133 -36.094 -3.055 1 69.94 135 LYS B N 1
ATOM 2275 C CA . LYS B 1 135 ? -0.539 -37.062 -2.031 1 69.94 135 LYS B CA 1
ATOM 2276 C C . LYS B 1 135 ? -1.266 -36.344 -0.884 1 69.94 135 LYS B C 1
ATOM 2278 O O . LYS B 1 135 ? -1.884 -37 -0.044 1 69.94 135 LYS B O 1
ATOM 2283 N N . GLU B 1 136 ? -1.285 -35.031 -0.863 1 65.75 136 GLU B N 1
ATOM 2284 C CA . GLU B 1 136 ? -1.865 -34.312 0.284 1 65.75 136 GLU B CA 1
ATOM 2285 C C . GLU B 1 136 ? -3.027 -33.438 -0.139 1 65.75 136 GLU B C 1
ATOM 2287 O O . GLU B 1 136 ? -2.814 -32.312 -0.601 1 65.75 136 GLU B O 1
ATOM 2292 N N . LYS B 1 137 ? -4.184 -34.156 -0.16 1 63.5 137 LYS B N 1
ATOM 2293 C CA . LYS B 1 137 ? -5.402 -33.438 -0.465 1 63.5 137 LYS B CA 1
ATOM 2294 C C . LYS B 1 137 ? -5.746 -32.469 0.66 1 63.5 137 LYS B C 1
ATOM 2296 O O . LYS B 1 137 ? -5.637 -32.812 1.839 1 63.5 137 LYS B O 1
ATOM 2301 N N . ILE B 1 138 ? -6.152 -31.141 0.426 1 60.25 138 ILE B N 1
ATOM 2302 C CA . ILE B 1 138 ? -6.629 -30.25 1.475 1 60.25 138 ILE B CA 1
ATOM 2303 C C . ILE B 1 138 ? -8.117 -30.5 1.727 1 60.25 138 ILE B C 1
ATOM 2305 O O . ILE B 1 138 ? -8.875 -30.75 0.791 1 60.25 138 ILE B O 1
#

Solvent-accessible surface area (backbone atoms only — not comparable to full-atom values): 14794 Å² total; per-residue (Å²): 133,83,68,83,71,78,56,50,32,38,40,59,21,43,43,47,46,63,70,46,45,46,50,6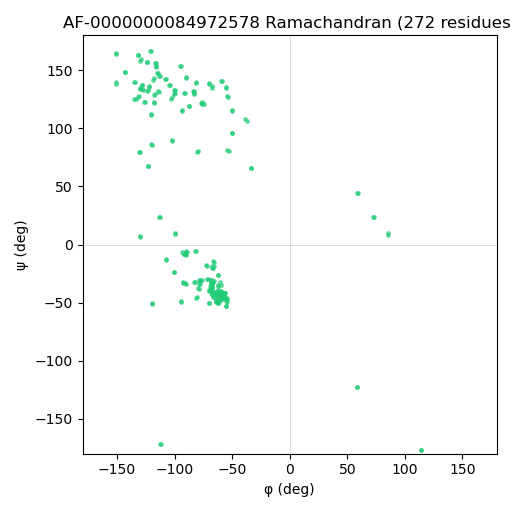6,74,42,50,95,49,34,58,64,50,29,22,53,48,13,29,50,51,21,69,75,56,67,68,94,47,79,84,49,46,37,61,49,29,45,44,41,58,75,24,48,50,42,83,73,46,77,59,98,52,37,40,30,36,36,36,35,58,40,92,75,44,73,60,62,67,87,80,53,81,61,32,30,61,25,18,22,50,14,39,47,50,17,68,73,70,39,26,52,39,45,43,46,72,46,77,36,75,90,77,57,32,35,36,34,40,34,41,44,48,91,85,43,74,104,134,82,68,84,71,76,55,49,34,40,40,58,21,42,44,48,46,64,69,45,45,47,50,67,74,41,52,95,49,36,57,63,52,30,21,53,47,13,28,50,49,21,69,76,56,66,69,94,48,77,85,48,45,36,60,49,30,45,42,41,59,74,24,47,52,42,82,72,46,76,60,97,51,35,39,32,34,37,36,36,57,41,92,76,44,73,60,60,67,87,79,53,80,61,31,31,60,24,20,22,51,14,39,48,51,18,67,73,71,40,25,52,40,44,44,46,72,45,77,37,74,91,78,57,33,36,37,36,41,33,42,45,49,91,84,44,75,103

Radius of gyration: 20.77 Å; Cα contacts (8 Å, |Δi|>4): 514; chains: 2; bounding box: 43×68×51 Å

Sequence (276 aa):
MEGYKMKTIPTFGYEIIRDHLLPSILGKHEEDVLYWAGKEIARKFPLFSMDELPSFFMEAGWGQLVLEKETKDELHYILLTTEELPLNIVQRCFRLEAGFLAEQKQKQLGYLTECYEEKDNDKHVVKFTLKWDLKEKIMEGYKMKTIPTFGYEIIRDHLLPSILGKHEEDVLYWAGKEIARKFPLFSMDELPSFFMEAGWGQLVLEKETKDELHYILLTTEELPLNIVQRCFRLEAGFLAEQKQKQLGYLTECYEEKDNDKHVVKFTLKWDLKEKI